Protein AF-A7EWR6-F1 (afdb_monomer_lite)

pLDDT: mean 74.47, std 16.1, range [29.39, 96.0]

Foldseek 3Di:
DQPDDPPVVQVVLLVVQVVCVVVVNAPDPQGHDDLVVLCVVVVHDDPDDFQFCPPWVPPDPPDAGRADPVPGRQWAPVDPPTDDPPADCPRQGQLHAGRLRQLRCCLVPVDQKDKDKDLFLRFASSCQSNQKKTKWAQQPLADPPSPDDDDSQQMTMAMIHRDPLVRVVSVCSRNVHDPPPPPPDDLEPAEEEEDDPADDPVLPDDDDDPVRVVVNLVVLLCVLAVVNPVCCCVVVVHPYYDYDSSDCPRVSCSSNRHMDIHHPPVVNPDDHHYDYDDHDPPD

Sequence (283 aa):
MISTAPKEILLHIAKSLDDERAAGNIRSPLHDILITVKLLKAGMTVTGKANLSEMSGWKGFGITTGWPPVGGQTQSPCIFGGLAEGEKLLGQTALVGSSSGSASGVAAGFAPLAVATEIDGSITQPANRAALFGIKVTVGRASIEGTAPWSALTDSVGGMAKSAQDLADLVDVILGTNTTSTSNTSWQGQTIGFASNCWKESALEDKTSEKKYAKGVSSVREAAKTNGIDKSIPLFSLDVIVGPMDDRIPTIAAAAGYPLSSQETNALRQPPKVVMAKRGRLG

Radius of gyration: 19.59 Å; chains: 1; bounding box: 49×57×51 Å

Structure (mmCIF, N/CA/C/O backbone):
data_AF-A7EWR6-F1
#
_entry.id   AF-A7EWR6-F1
#
loop_
_atom_site.group_PDB
_atom_site.id
_atom_site.type_symbol
_atom_site.label_atom_id
_atom_site.label_alt_id
_atom_site.label_comp_id
_atom_site.label_asym_id
_atom_site.label_entity_id
_atom_site.label_seq_id
_atom_site.pdbx_PDB_ins_code
_atom_site.Cartn_x
_atom_site.Cartn_y
_atom_site.Cartn_z
_atom_site.occupancy
_atom_site.B_iso_or_equiv
_atom_site.auth_seq_id
_atom_site.auth_comp_id
_atom_site.auth_asym_id
_atom_site.auth_atom_id
_atom_site.pdbx_PDB_model_num
ATOM 1 N N . MET A 1 1 ? 5.826 -9.710 -1.173 1.00 32.88 1 MET A N 1
ATOM 2 C CA . MET A 1 1 ? 5.840 -11.160 -1.483 1.00 32.88 1 MET A CA 1
ATOM 3 C C . MET A 1 1 ? 4.965 -11.857 -0.445 1.00 32.88 1 MET A C 1
ATOM 5 O O . MET A 1 1 ? 5.369 -11.920 0.707 1.00 32.88 1 MET A O 1
ATOM 9 N N . ILE A 1 2 ? 3.752 -12.293 -0.795 1.00 37.34 2 ILE A N 1
ATOM 10 C CA . ILE A 1 2 ? 2.963 -13.177 0.082 1.00 37.34 2 ILE A CA 1
ATOM 11 C C . ILE A 1 2 ? 3.214 -14.593 -0.424 1.00 37.34 2 ILE A C 1
ATOM 13 O O . ILE A 1 2 ? 2.770 -14.963 -1.515 1.00 37.34 2 ILE A O 1
ATOM 17 N N . SER A 1 3 ? 3.990 -15.375 0.324 1.00 38.31 3 SER A N 1
ATOM 18 C CA . SER A 1 3 ? 4.146 -16.790 0.012 1.00 38.31 3 SER A CA 1
ATOM 19 C C . SER A 1 3 ? 2.902 -17.520 0.506 1.00 38.31 3 SER A C 1
ATOM 21 O O . SER A 1 3 ? 2.793 -17.867 1.674 1.00 38.31 3 SER A O 1
ATOM 23 N N . THR A 1 4 ? 1.918 -17.717 -0.367 1.00 45.75 4 THR A N 1
ATOM 24 C CA . THR A 1 4 ? 0.796 -18.598 -0.044 1.00 45.75 4 THR A CA 1
ATOM 25 C C . THR A 1 4 ? 1.284 -20.045 -0.075 1.00 45.75 4 THR A C 1
ATOM 27 O O . THR A 1 4 ? 1.785 -20.512 -1.105 1.00 45.75 4 THR A O 1
ATOM 30 N N . ALA A 1 5 ? 1.199 -20.717 1.074 1.00 51.12 5 ALA A N 1
ATOM 31 C CA . ALA A 1 5 ? 1.289 -22.168 1.179 1.00 51.12 5 ALA A CA 1
ATOM 32 C C . ALA A 1 5 ? 0.030 -22.815 0.549 1.00 51.12 5 ALA A C 1
ATOM 34 O O . ALA A 1 5 ? -0.969 -22.115 0.348 1.00 51.12 5 ALA A O 1
ATOM 35 N N . PRO A 1 6 ? 0.051 -24.119 0.212 1.00 65.31 6 PRO A N 1
ATOM 36 C CA . PRO A 1 6 ? -1.137 -24.860 -0.215 1.00 65.31 6 PRO A CA 1
ATOM 37 C C . PRO A 1 6 ? -2.338 -24.603 0.702 1.00 65.31 6 PRO A C 1
ATOM 39 O O . PRO A 1 6 ? -2.175 -24.482 1.919 1.00 65.31 6 PRO A O 1
ATOM 42 N N . LYS A 1 7 ? -3.541 -24.507 0.126 1.00 60.53 7 LYS A N 1
ATOM 43 C CA . LYS A 1 7 ? -4.772 -24.128 0.842 1.00 60.53 7 LYS A CA 1
ATOM 44 C C . LYS A 1 7 ? -4.999 -25.000 2.077 1.00 60.53 7 LYS A C 1
ATOM 46 O O . LYS A 1 7 ? -5.336 -24.483 3.136 1.00 60.53 7 LYS A O 1
ATOM 51 N N . GLU A 1 8 ? -4.762 -26.299 1.954 1.00 65.25 8 GLU A N 1
ATOM 52 C CA . GLU A 1 8 ? -4.908 -27.289 3.021 1.00 65.25 8 GLU A CA 1
ATOM 53 C C . GLU A 1 8 ? -3.941 -27.011 4.177 1.00 65.25 8 GLU A C 1
ATOM 55 O O . GLU A 1 8 ? -4.333 -27.075 5.338 1.00 65.25 8 GLU A O 1
ATOM 60 N N . ILE A 1 9 ? -2.701 -26.623 3.865 1.00 63.03 9 ILE A N 1
ATOM 61 C CA . ILE A 1 9 ? -1.679 -26.264 4.855 1.00 63.03 9 ILE A CA 1
ATOM 62 C C . ILE A 1 9 ? -2.050 -24.951 5.549 1.00 63.03 9 ILE A C 1
ATOM 64 O O . ILE A 1 9 ? -1.951 -24.859 6.767 1.00 63.03 9 ILE A O 1
ATOM 68 N N . LEU A 1 10 ? -2.535 -23.951 4.806 1.00 60.19 10 LEU A N 1
ATOM 69 C CA . LEU A 1 10 ? -2.984 -22.680 5.386 1.00 60.19 10 LEU A CA 1
ATOM 70 C C . LEU A 1 10 ? -4.184 -22.865 6.317 1.00 60.19 10 LEU A C 1
ATOM 72 O O . LEU A 1 10 ? -4.216 -22.270 7.389 1.00 60.19 10 LEU A O 1
ATOM 76 N N . LEU A 1 11 ? -5.154 -23.694 5.926 1.00 62.84 11 LEU A N 1
ATOM 77 C CA . LEU A 1 11 ? -6.316 -24.015 6.754 1.00 62.84 11 LEU A CA 1
ATOM 78 C C . LEU A 1 11 ? -5.931 -24.860 7.974 1.00 62.84 11 LEU A C 1
ATOM 80 O O . LEU A 1 11 ? -6.499 -24.664 9.043 1.00 62.84 11 LEU A O 1
ATOM 84 N N . HIS A 1 12 ? -4.957 -25.764 7.839 1.00 66.56 12 HIS A N 1
ATOM 85 C CA . HIS A 1 12 ? -4.437 -26.547 8.957 1.00 66.56 12 HIS A CA 1
ATOM 86 C C . HIS A 1 12 ? -3.676 -25.677 9.966 1.00 66.56 12 HIS A C 1
ATOM 88 O O . HIS A 1 12 ? -3.933 -25.775 11.161 1.00 66.56 12 HIS A O 1
ATOM 94 N N . ILE A 1 13 ? -2.800 -24.784 9.492 1.00 62.44 13 ILE A N 1
ATOM 95 C CA . ILE A 1 13 ? -2.093 -23.807 10.334 1.00 62.44 13 ILE A CA 1
ATOM 96 C C . ILE A 1 13 ? -3.097 -22.878 11.017 1.00 62.44 13 ILE A C 1
ATOM 98 O O . ILE A 1 13 ? -3.003 -22.678 12.221 1.00 62.44 13 ILE A O 1
ATOM 102 N N . ALA A 1 14 ? -4.087 -22.365 10.279 1.00 59.59 14 ALA A N 1
ATOM 103 C CA . ALA A 1 14 ? -5.157 -21.553 10.851 1.00 59.59 14 ALA A CA 1
ATOM 104 C C . ALA A 1 14 ? -5.895 -22.289 11.971 1.00 59.59 14 ALA A C 1
ATOM 106 O O . ALA A 1 14 ? -6.049 -21.751 13.054 1.00 59.59 14 ALA A O 1
ATOM 107 N N . LYS A 1 15 ? -6.290 -23.542 11.728 1.00 64.31 15 LYS A N 1
ATOM 108 C CA . LYS A 1 15 ? -6.973 -24.362 12.728 1.00 64.31 15 LYS A CA 1
ATOM 109 C C . LYS A 1 15 ? -6.100 -24.624 13.958 1.00 64.31 15 LYS A C 1
ATOM 111 O O . LYS A 1 15 ? -6.589 -24.524 15.071 1.00 64.31 15 LYS A O 1
ATOM 116 N N . SER A 1 16 ? -4.818 -24.933 13.767 1.00 68.12 16 SER A N 1
ATOM 117 C CA . SER A 1 16 ? -3.879 -25.156 14.873 1.00 68.12 16 SER A CA 1
ATOM 118 C C . SER A 1 16 ? -3.705 -23.908 15.735 1.00 68.12 16 SER A C 1
ATOM 120 O O . SER A 1 16 ? -3.604 -24.013 16.954 1.00 68.12 16 SER A O 1
ATOM 122 N N . LEU A 1 17 ? -3.649 -22.730 15.115 1.00 59.88 17 LEU A N 1
ATOM 123 C CA . LEU A 1 17 ? -3.565 -21.475 15.848 1.00 59.88 17 LEU A CA 1
ATOM 124 C C . LEU A 1 17 ? -4.901 -21.162 16.560 1.00 59.88 17 LEU A C 1
ATOM 126 O O . LEU A 1 17 ? -4.854 -20.726 17.717 1.00 59.88 17 LEU A O 1
ATOM 130 N N . ASP A 1 18 ? -6.045 -21.486 15.931 1.00 56.88 18 ASP A N 1
ATOM 131 C CA . ASP A 1 18 ? -7.398 -21.308 16.486 1.00 56.88 18 ASP A CA 1
ATOM 132 C C . ASP A 1 18 ? -7.544 -22.209 17.738 1.00 56.88 18 ASP A C 1
ATOM 134 O O . ASP A 1 18 ? -8.029 -21.775 18.787 1.00 56.88 18 ASP A O 1
ATOM 138 N N . ASP A 1 19 ? -7.037 -23.447 17.668 1.00 68.88 19 ASP A N 1
ATOM 139 C CA . ASP A 1 19 ? -7.023 -24.425 18.763 1.00 68.88 19 ASP A CA 1
ATOM 140 C C . ASP A 1 19 ? -6.119 -23.971 19.930 1.00 68.88 19 ASP A C 1
ATOM 142 O O . ASP A 1 19 ? -6.496 -24.074 21.101 1.00 68.88 19 ASP A O 1
ATOM 146 N N . GLU A 1 20 ? -4.942 -23.402 19.644 1.00 67.94 20 GLU A N 1
ATOM 147 C CA . GLU A 1 20 ? -4.052 -22.840 20.672 1.00 67.94 20 GLU A CA 1
ATOM 148 C C . GLU A 1 20 ? -4.673 -21.638 21.388 1.00 67.94 20 GLU A C 1
ATOM 150 O O . GLU A 1 20 ? -4.538 -21.497 22.609 1.00 67.94 20 GLU A O 1
ATOM 155 N N . ARG A 1 21 ? -5.401 -20.794 20.648 1.00 58.34 21 ARG A N 1
ATOM 156 C CA . ARG A 1 21 ? -6.152 -19.676 21.218 1.00 58.34 21 ARG A CA 1
ATOM 157 C C . ARG A 1 21 ? -7.276 -20.165 22.117 1.00 58.34 21 ARG A C 1
ATOM 159 O O . ARG A 1 21 ? -7.431 -19.645 23.221 1.00 58.34 21 ARG A O 1
ATOM 166 N N . ALA A 1 22 ? -8.041 -21.156 21.661 1.00 59.16 22 ALA A N 1
ATOM 167 C CA . ALA A 1 22 ? -9.122 -21.764 22.432 1.00 59.16 22 ALA A CA 1
ATOM 168 C C . ALA A 1 22 ? -8.607 -22.419 23.725 1.00 59.16 22 ALA A C 1
ATOM 170 O O . ALA A 1 22 ? -9.281 -22.372 24.752 1.00 59.16 22 ALA A O 1
ATOM 171 N N . ALA A 1 23 ? -7.385 -22.958 23.698 1.00 78.31 23 ALA A N 1
ATOM 172 C CA . ALA A 1 23 ? -6.693 -23.504 24.864 1.00 78.31 23 ALA A CA 1
ATOM 173 C C . ALA A 1 23 ? -6.072 -22.437 25.796 1.00 78.31 23 ALA A C 1
ATOM 175 O O . ALA A 1 23 ? -5.470 -22.791 26.807 1.00 78.31 23 ALA A O 1
ATOM 176 N N . GLY A 1 24 ? -6.194 -21.142 25.478 1.00 71.31 24 GLY A N 1
ATOM 177 C CA . GLY A 1 24 ? -5.640 -20.040 26.276 1.00 71.31 24 GLY A CA 1
ATOM 178 C C . GLY A 1 24 ? -4.142 -19.781 26.068 1.00 71.31 24 GLY A C 1
ATOM 179 O O . GLY A 1 24 ? -3.577 -18.905 26.722 1.00 71.31 24 GLY A O 1
ATOM 180 N N . ASN A 1 25 ? -3.497 -20.481 25.132 1.00 70.94 25 ASN A N 1
ATOM 181 C CA . ASN A 1 25 ? -2.074 -20.346 24.818 1.00 70.94 25 ASN A CA 1
ATOM 182 C C . ASN A 1 25 ? -1.849 -19.258 23.760 1.00 70.94 25 ASN A C 1
ATOM 184 O O . ASN A 1 25 ? -1.431 -19.516 22.633 1.00 70.94 25 ASN A O 1
ATOM 188 N N . ILE A 1 26 ? -2.152 -18.013 24.128 1.00 62.16 26 ILE A N 1
ATOM 189 C CA . ILE A 1 26 ? -2.025 -16.855 23.239 1.00 62.16 26 ILE A CA 1
ATOM 190 C C . ILE A 1 26 ? -0.553 -16.439 23.162 1.00 62.16 26 ILE A C 1
ATOM 192 O O . ILE A 1 26 ? -0.003 -15.881 24.112 1.00 62.16 26 ILE A O 1
ATOM 196 N N . ARG A 1 27 ? 0.090 -16.679 22.014 1.00 53.56 27 ARG A N 1
ATOM 197 C CA . ARG A 1 27 ? 1.520 -16.376 21.820 1.00 53.56 27 ARG A CA 1
ATOM 198 C C . ARG A 1 27 ? 1.811 -14.877 21.734 1.00 53.56 27 ARG A C 1
ATOM 200 O O . ARG A 1 27 ? 2.898 -14.434 22.091 1.00 53.56 27 ARG A O 1
ATOM 207 N N . SER A 1 28 ? 0.862 -14.091 21.227 1.00 42.31 28 SER A N 1
ATOM 208 C CA . SER A 1 28 ? 0.965 -12.632 21.111 1.00 42.31 28 SER A CA 1
ATOM 209 C C . SER A 1 28 ? -0.415 -11.998 20.876 1.00 42.31 28 SER A C 1
ATOM 211 O O . SER A 1 28 ? -1.365 -12.718 20.560 1.00 42.31 28 SER A O 1
ATOM 213 N N . PRO A 1 29 ? -0.546 -10.656 20.923 1.00 36.75 29 PRO A N 1
ATOM 214 C CA . PRO A 1 29 ? -1.778 -9.961 20.529 1.00 36.75 29 PRO A CA 1
ATOM 215 C C . PRO A 1 29 ? -2.248 -10.256 19.092 1.00 36.75 29 PRO A C 1
ATOM 217 O O . PRO A 1 29 ? -3.383 -9.940 18.745 1.00 36.75 29 PRO A O 1
ATOM 220 N N . LEU A 1 30 ? -1.378 -10.840 18.260 1.00 39.56 30 LEU A N 1
ATOM 221 C CA . LEU A 1 30 ? -1.612 -11.184 16.856 1.00 39.56 30 LEU A CA 1
ATOM 222 C C . LEU A 1 30 ? -1.640 -12.696 16.603 1.00 39.56 30 LEU A C 1
ATOM 224 O O . LEU A 1 30 ? -1.622 -13.109 15.444 1.00 39.56 30 LEU A O 1
ATOM 228 N N . HIS A 1 31 ? -1.693 -13.511 17.663 1.00 39.88 31 HIS A N 1
ATOM 229 C CA . HIS A 1 31 ? -1.973 -14.938 17.544 1.00 39.88 31 HIS A CA 1
ATOM 230 C C . HIS A 1 31 ? -3.220 -15.103 16.663 1.00 39.88 31 HIS A C 1
ATOM 232 O O . HIS A 1 31 ? -4.247 -14.472 16.951 1.00 39.88 31 HIS A O 1
ATOM 238 N N . ASP A 1 32 ? -3.091 -15.913 15.599 1.00 44.12 32 ASP A N 1
ATOM 239 C CA . ASP A 1 32 ? -4.169 -16.650 14.916 1.00 44.12 32 ASP A CA 1
ATOM 240 C C . ASP A 1 32 ? -4.542 -16.346 13.453 1.00 44.12 32 ASP A C 1
ATOM 242 O O . ASP A 1 32 ? -5.355 -17.080 12.898 1.00 44.12 32 ASP A O 1
ATOM 246 N N . ILE A 1 33 ? -4.030 -15.322 12.746 1.00 52.84 33 ILE A N 1
ATOM 247 C CA . ILE A 1 33 ? -4.538 -15.148 11.365 1.00 52.84 33 ILE A CA 1
ATOM 248 C C . ILE A 1 33 ? -3.562 -14.591 10.328 1.00 52.84 33 ILE A C 1
ATOM 250 O O . ILE A 1 33 ? -3.355 -13.383 10.202 1.00 52.84 33 ILE A O 1
ATOM 254 N N . LEU A 1 34 ? -3.085 -15.505 9.475 1.00 62.62 34 LEU A N 1
ATOM 255 C CA . LEU A 1 34 ? -2.515 -15.193 8.167 1.00 62.62 34 LEU A CA 1
ATOM 256 C C . LEU A 1 34 ? -3.564 -14.466 7.316 1.00 62.62 34 LEU A C 1
ATOM 258 O O . LEU A 1 34 ? -4.692 -14.936 7.172 1.00 62.62 34 LEU A O 1
ATOM 262 N N . ILE A 1 35 ? -3.195 -13.356 6.679 1.00 68.06 35 ILE A N 1
ATOM 263 C CA . ILE A 1 35 ? -4.125 -12.562 5.852 1.00 68.06 35 ILE A CA 1
ATOM 264 C C . ILE A 1 35 ? -4.809 -13.428 4.791 1.00 68.06 35 ILE A C 1
ATOM 266 O O . ILE A 1 35 ? -6.013 -13.326 4.595 1.00 68.06 35 ILE A O 1
ATOM 270 N N . THR A 1 36 ? -4.082 -14.356 4.167 1.00 64.50 36 THR A N 1
ATOM 271 C CA . THR A 1 36 ? -4.654 -15.289 3.188 1.00 64.50 36 THR A CA 1
ATOM 272 C C . THR A 1 36 ? -5.784 -16.143 3.769 1.00 64.50 36 THR A C 1
ATOM 274 O O . THR A 1 36 ? -6.764 -16.402 3.080 1.00 64.50 36 THR A O 1
ATOM 277 N N . VAL A 1 37 ? -5.694 -16.538 5.040 1.00 62.72 37 VAL A N 1
ATOM 278 C CA . VAL A 1 37 ? -6.754 -17.285 5.732 1.00 62.72 37 VAL A CA 1
ATOM 279 C C . VAL A 1 37 ? -7.978 -16.397 5.956 1.00 62.72 37 VAL A C 1
ATOM 281 O O . VAL A 1 37 ? -9.089 -16.874 5.743 1.00 62.72 37 VAL A O 1
ATOM 284 N N . LYS A 1 38 ? -7.803 -15.112 6.310 1.00 64.94 38 LYS A N 1
ATOM 285 C CA . LYS A 1 38 ? -8.922 -14.149 6.415 1.00 64.94 38 LYS A CA 1
ATOM 286 C C . LYS A 1 38 ? -9.676 -14.029 5.097 1.00 64.94 38 LYS A C 1
ATOM 288 O O . LYS A 1 38 ? -10.893 -14.161 5.084 1.00 64.94 38 LYS A O 1
ATOM 293 N N . LEU A 1 39 ? -8.943 -13.851 3.996 1.00 67.44 39 LEU A N 1
ATOM 294 C CA . LEU A 1 39 ? -9.524 -13.740 2.655 1.00 67.44 39 LEU A CA 1
ATOM 295 C C . LEU A 1 39 ? -10.319 -15.004 2.292 1.00 67.44 39 LEU A C 1
ATOM 297 O O . LEU A 1 39 ? -11.462 -14.911 1.857 1.00 67.44 39 LEU A O 1
ATOM 301 N N . LEU A 1 40 ? -9.743 -16.190 2.524 1.00 63.72 40 LEU A N 1
ATOM 302 C CA . LEU A 1 40 ? -10.413 -17.463 2.241 1.00 63.72 40 LEU A CA 1
ATOM 303 C C . LEU A 1 40 ? -11.649 -17.684 3.131 1.00 63.72 40 LEU A C 1
ATOM 305 O O . LEU A 1 40 ? -12.682 -18.115 2.622 1.00 63.72 40 LEU A O 1
ATOM 309 N N . LYS A 1 41 ? -11.573 -17.374 4.437 1.00 63.00 41 LYS A N 1
ATOM 310 C CA . LYS A 1 41 ? -12.720 -17.440 5.368 1.00 63.00 41 LYS A CA 1
ATOM 311 C C . LYS A 1 41 ? -13.829 -16.453 4.958 1.00 63.00 41 LYS A C 1
ATOM 313 O O . LYS A 1 41 ? -14.999 -16.773 5.127 1.00 63.00 41 LYS A O 1
ATOM 318 N N . ALA A 1 42 ? -13.480 -15.311 4.360 1.00 62.97 42 ALA A N 1
ATOM 319 C CA . ALA A 1 42 ? -14.424 -14.339 3.797 1.00 62.97 42 ALA A CA 1
ATOM 320 C C . ALA A 1 42 ? -15.001 -14.743 2.420 1.00 62.97 42 ALA A C 1
ATOM 322 O O . ALA A 1 42 ? -15.731 -13.968 1.809 1.00 62.97 42 ALA A O 1
ATOM 323 N N . GLY A 1 43 ? -14.680 -15.938 1.908 1.00 61.28 43 GLY A N 1
ATOM 324 C CA . GLY A 1 43 ? -15.184 -16.438 0.624 1.00 61.28 43 GLY A CA 1
ATOM 325 C C . GLY A 1 43 ? -14.420 -15.931 -0.603 1.00 61.28 43 GLY A C 1
ATOM 326 O O . GLY A 1 43 ? -14.831 -16.192 -1.733 1.00 61.28 43 GLY A O 1
ATOM 327 N N . MET A 1 44 ? -13.295 -15.234 -0.417 1.00 68.69 44 MET A N 1
ATOM 328 C CA . MET A 1 44 ? -12.473 -14.747 -1.524 1.00 68.69 44 MET A CA 1
ATOM 329 C C . MET A 1 44 ? -11.612 -15.865 -2.116 1.00 68.69 44 MET A C 1
ATOM 331 O O . MET A 1 44 ? -11.135 -16.755 -1.411 1.00 68.69 44 MET A O 1
ATOM 335 N N . THR A 1 45 ? -11.349 -15.784 -3.421 1.00 66.62 45 THR A N 1
ATOM 336 C CA . THR A 1 45 ? -10.447 -16.705 -4.128 1.00 66.62 45 THR A CA 1
ATOM 337 C C . THR A 1 45 ? -9.117 -16.023 -4.427 1.00 66.62 45 THR A C 1
ATOM 339 O O . THR A 1 45 ? -9.084 -14.914 -4.956 1.00 66.62 45 THR A O 1
ATOM 342 N N . VAL A 1 46 ? -8.007 -16.697 -4.120 1.00 72.81 46 VAL A N 1
ATOM 343 C CA . VAL A 1 46 ? -6.664 -16.231 -4.488 1.00 72.81 46 VAL A CA 1
ATOM 344 C C . VAL A 1 46 ? -6.369 -16.674 -5.918 1.00 72.81 46 VAL A C 1
ATOM 346 O O . VAL A 1 46 ? -6.170 -17.859 -6.168 1.00 72.81 46 VAL A O 1
ATOM 349 N N . THR A 1 47 ? -6.343 -15.724 -6.851 1.00 67.69 47 THR A N 1
ATOM 350 C CA . THR A 1 47 ? -6.143 -15.993 -8.286 1.00 67.69 47 THR A CA 1
ATOM 351 C C . THR A 1 47 ? -4.675 -16.169 -8.673 1.00 67.69 47 THR A C 1
ATOM 353 O O . THR A 1 47 ? -4.377 -16.811 -9.675 1.00 67.69 47 THR A O 1
ATOM 356 N N . GLY A 1 48 ? -3.741 -15.639 -7.881 1.00 75.75 48 GLY A N 1
ATOM 357 C CA . GLY A 1 48 ? -2.312 -15.784 -8.137 1.00 75.75 48 GLY A CA 1
ATOM 358 C C . GLY A 1 48 ? -1.436 -14.941 -7.216 1.00 75.75 48 GLY A C 1
ATOM 359 O O . GLY A 1 48 ? -1.915 -14.289 -6.288 1.00 75.75 48 GLY A O 1
ATOM 360 N N . LYS A 1 49 ? -0.126 -14.96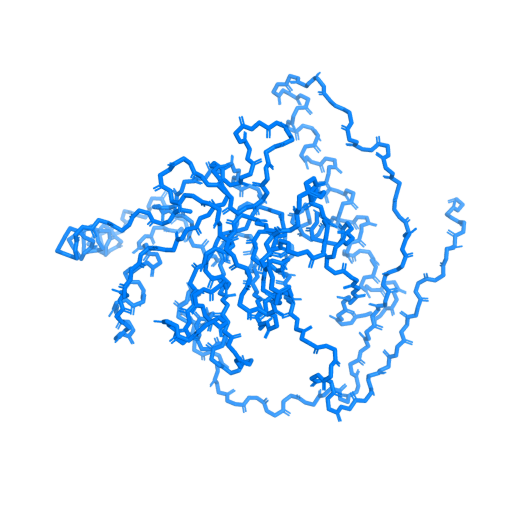2 -7.486 1.00 83.69 49 LYS A N 1
ATOM 361 C CA . LYS A 1 49 ? 0.874 -14.096 -6.846 1.00 83.69 49 LYS A CA 1
ATOM 362 C C . LYS A 1 49 ? 1.339 -13.060 -7.862 1.00 83.69 49 LYS A C 1
ATOM 364 O O . LYS A 1 49 ? 1.750 -13.420 -8.961 1.00 83.69 49 LYS A O 1
ATOM 369 N N . ALA A 1 50 ? 1.275 -11.790 -7.487 1.00 88.25 50 ALA A N 1
ATOM 370 C CA . ALA A 1 50 ? 1.697 -10.703 -8.353 1.00 88.25 50 ALA A CA 1
ATOM 371 C C . ALA A 1 50 ? 3.224 -10.501 -8.338 1.00 88.25 50 ALA A C 1
ATOM 373 O O . ALA A 1 50 ? 3.901 -10.844 -7.363 1.00 88.25 50 ALA A O 1
ATOM 374 N N . ASN A 1 51 ? 3.748 -9.914 -9.417 1.00 91.50 51 ASN A N 1
ATOM 375 C CA . ASN A 1 51 ? 5.151 -9.507 -9.531 1.00 91.50 51 ASN A CA 1
ATOM 376 C C . ASN A 1 51 ? 5.499 -8.350 -8.558 1.00 91.50 51 ASN A C 1
ATOM 378 O O . ASN A 1 51 ? 4.599 -7.696 -8.025 1.00 91.50 51 ASN A O 1
ATOM 382 N N . LEU A 1 52 ? 6.786 -8.087 -8.304 1.00 91.06 52 LEU A N 1
ATOM 383 C CA . LEU A 1 52 ? 7.239 -7.096 -7.308 1.00 91.06 52 LEU A CA 1
ATOM 384 C C . LEU A 1 52 ? 8.651 -6.550 -7.575 1.00 91.06 52 LEU A C 1
ATOM 386 O O . LEU A 1 52 ? 9.424 -7.183 -8.283 1.00 91.06 52 LEU A O 1
ATOM 390 N N . SER A 1 53 ? 9.034 -5.430 -6.949 1.00 89.19 53 SER A N 1
ATOM 391 C CA . SER A 1 53 ? 10.459 -5.056 -6.835 1.00 89.19 53 SER A CA 1
ATOM 392 C C . SER A 1 53 ? 11.176 -6.037 -5.916 1.00 89.19 53 SER A C 1
ATOM 394 O O . SER A 1 53 ? 10.767 -6.202 -4.763 1.00 89.19 53 SER A O 1
ATOM 396 N N . GLU A 1 54 ? 12.248 -6.665 -6.390 1.00 87.56 54 GLU A N 1
ATOM 397 C CA . GLU A 1 54 ? 12.948 -7.705 -5.635 1.00 87.56 54 GLU A CA 1
ATOM 398 C C . GLU A 1 54 ? 13.361 -7.262 -4.221 1.00 87.56 54 GLU A C 1
ATOM 400 O O . GLU A 1 54 ? 13.849 -6.148 -4.017 1.00 87.56 54 GLU A O 1
ATOM 405 N N . MET A 1 55 ? 13.138 -8.141 -3.233 1.00 82.81 55 MET A N 1
ATOM 406 C CA . MET A 1 55 ? 13.351 -7.858 -1.802 1.00 82.81 55 MET A CA 1
ATOM 407 C C . MET A 1 55 ? 12.695 -6.546 -1.344 1.00 82.81 55 MET A C 1
ATOM 409 O O . MET A 1 55 ? 13.273 -5.768 -0.594 1.00 82.81 55 MET A O 1
ATOM 413 N N . SER A 1 56 ? 11.491 -6.266 -1.841 1.00 83.38 56 SER A N 1
ATOM 414 C CA . SER A 1 56 ? 10.754 -5.037 -1.541 1.00 83.38 56 SER A CA 1
ATOM 415 C C . SER A 1 56 ? 11.493 -3.747 -1.935 1.00 83.38 56 SER A C 1
ATOM 417 O O . SER A 1 56 ? 11.240 -2.695 -1.357 1.00 83.38 56 SER A O 1
ATOM 419 N N . GLY A 1 57 ? 12.385 -3.814 -2.930 1.00 81.00 57 GLY A N 1
ATOM 420 C CA . GLY A 1 57 ? 13.216 -2.688 -3.372 1.00 81.00 57 GLY A CA 1
ATOM 421 C C . GLY A 1 57 ? 14.575 -2.582 -2.671 1.00 81.00 57 GLY A C 1
ATOM 422 O O . GLY A 1 57 ? 15.331 -1.667 -2.976 1.00 81.00 57 GLY A O 1
ATOM 423 N N . TRP A 1 58 ? 14.915 -3.520 -1.780 1.00 80.25 58 TRP A N 1
ATOM 424 C CA . TRP A 1 58 ? 16.137 -3.475 -0.963 1.00 80.25 58 TRP A CA 1
ATOM 425 C C . TRP A 1 58 ? 17.261 -4.400 -1.434 1.00 80.25 58 TRP A C 1
ATOM 427 O O . TRP A 1 58 ? 18.252 -4.574 -0.728 1.00 80.25 58 TRP A O 1
ATOM 437 N N . LYS A 1 59 ? 17.151 -4.999 -2.624 1.00 82.38 59 LYS A N 1
ATOM 438 C CA . LYS A 1 59 ? 18.228 -5.852 -3.150 1.00 82.38 59 LYS A CA 1
ATOM 439 C C . LYS A 1 59 ? 19.514 -5.077 -3.462 1.00 82.38 59 LYS A C 1
ATOM 441 O O . LYS A 1 59 ? 20.604 -5.627 -3.336 1.00 82.38 59 LYS A O 1
ATOM 446 N N . GLY A 1 60 ? 19.400 -3.829 -3.905 1.00 75.56 60 GLY A N 1
ATOM 447 C CA . GLY A 1 60 ? 20.549 -3.023 -4.299 1.00 75.56 60 GLY A CA 1
ATOM 448 C C . GLY A 1 60 ? 20.151 -1.660 -4.853 1.00 75.56 60 GLY A C 1
ATOM 449 O O . GLY A 1 60 ? 18.999 -1.430 -5.218 1.00 75.56 60 GLY A O 1
ATOM 450 N N . PHE A 1 61 ? 21.121 -0.751 -4.914 1.00 74.12 61 PHE A N 1
ATOM 451 C CA . PHE A 1 61 ? 20.924 0.593 -5.453 1.00 74.12 61 PHE A CA 1
ATOM 452 C C . PHE A 1 61 ? 20.877 0.583 -6.983 1.00 74.12 61 PHE A C 1
ATOM 454 O O . PHE A 1 61 ? 21.589 -0.182 -7.629 1.00 74.12 61 PHE A O 1
ATOM 461 N N . GLY A 1 62 ? 20.054 1.461 -7.561 1.00 73.75 62 GLY A N 1
ATOM 462 C CA . GLY A 1 62 ? 19.954 1.626 -9.016 1.00 73.75 62 GLY A CA 1
ATOM 463 C C . GLY A 1 62 ? 19.206 0.505 -9.744 1.00 73.75 62 GLY A C 1
ATOM 464 O O . GLY A 1 62 ? 19.205 0.486 -10.970 1.00 73.75 62 GLY A O 1
ATOM 465 N N . ILE A 1 63 ? 18.561 -0.414 -9.018 1.00 83.06 63 ILE A N 1
ATOM 466 C CA . ILE A 1 63 ? 17.684 -1.426 -9.614 1.00 83.06 63 ILE A CA 1
ATOM 467 C C . ILE A 1 63 ? 16.353 -0.767 -9.987 1.00 83.06 63 ILE A C 1
ATOM 469 O O . ILE A 1 63 ? 15.749 -0.062 -9.175 1.00 83.06 63 ILE A O 1
ATOM 473 N N . THR A 1 64 ? 15.886 -1.013 -11.210 1.00 86.31 64 THR A N 1
ATOM 474 C CA . THR A 1 64 ? 14.600 -0.507 -11.693 1.00 86.31 64 THR A CA 1
ATOM 475 C C . THR A 1 64 ? 13.449 -1.010 -10.823 1.00 86.31 64 THR A C 1
ATOM 477 O O . THR A 1 64 ? 13.355 -2.192 -10.482 1.00 86.31 64 THR A O 1
ATOM 480 N N . THR A 1 65 ? 12.546 -0.105 -10.452 1.00 87.81 65 THR A N 1
ATOM 481 C CA . THR A 1 65 ? 11.378 -0.449 -9.643 1.00 87.81 65 THR A CA 1
ATOM 482 C C . THR A 1 65 ? 10.419 -1.356 -10.417 1.00 87.81 65 THR A C 1
ATOM 484 O O . THR A 1 65 ? 10.190 -1.204 -11.616 1.00 87.81 65 THR A O 1
ATOM 487 N N . GLY A 1 66 ? 9.858 -2.341 -9.721 1.00 88.06 66 GLY A N 1
ATOM 488 C CA . GLY A 1 66 ? 8.957 -3.342 -10.278 1.00 88.06 66 GLY A CA 1
ATOM 489 C C . GLY A 1 66 ? 9.632 -4.475 -11.050 1.00 88.06 66 GLY A C 1
ATOM 490 O O . GLY A 1 66 ? 8.928 -5.255 -11.697 1.00 88.06 66 GLY A O 1
ATOM 491 N N . TRP A 1 67 ? 10.961 -4.577 -10.975 1.00 91.38 67 TRP A N 1
ATOM 492 C CA . TRP A 1 67 ? 11.740 -5.676 -11.537 1.00 91.38 67 TRP A CA 1
ATOM 493 C C . TRP A 1 67 ? 12.174 -6.688 -10.463 1.00 91.38 67 TRP A C 1
ATOM 495 O O . TRP A 1 67 ? 12.733 -6.308 -9.425 1.00 91.38 67 TRP A O 1
ATOM 505 N N . PRO A 1 68 ? 11.968 -7.986 -10.733 1.00 89.00 68 PRO A N 1
ATOM 506 C CA . PRO A 1 68 ? 12.774 -9.060 -10.170 1.00 89.00 68 PRO A CA 1
ATOM 507 C C . PRO A 1 68 ? 13.267 -10.054 -11.250 1.00 89.00 68 PRO A C 1
ATOM 509 O O . PRO A 1 68 ? 12.654 -10.194 -12.309 1.00 89.00 68 PRO A O 1
ATOM 512 N N . PRO A 1 69 ? 14.315 -10.849 -10.973 1.00 83.50 69 PRO A N 1
ATOM 513 C CA . PRO A 1 69 ? 14.920 -11.788 -11.917 1.00 83.50 69 PRO A CA 1
ATOM 514 C C . PRO A 1 69 ? 13.969 -12.909 -12.338 1.00 83.50 69 PRO A C 1
ATOM 516 O O . PRO A 1 69 ? 14.087 -13.422 -13.443 1.00 83.50 69 PRO A O 1
ATOM 519 N N . VAL A 1 70 ? 13.023 -13.287 -11.473 1.00 86.38 70 VAL A N 1
ATOM 520 C CA . VAL A 1 70 ? 12.057 -14.362 -11.754 1.00 86.38 70 VAL A CA 1
ATOM 521 C C . VAL A 1 70 ? 10.893 -13.872 -12.621 1.00 86.38 70 VAL A C 1
ATOM 523 O O . VAL A 1 70 ? 10.399 -14.620 -13.456 1.00 86.38 70 VAL A O 1
ATOM 526 N N . GLY A 1 71 ? 10.434 -12.636 -12.407 1.00 84.69 71 GLY A N 1
ATOM 527 C CA . GLY A 1 71 ? 9.211 -12.103 -13.023 1.00 84.69 71 GLY A CA 1
ATOM 528 C C . GLY A 1 71 ? 9.440 -11.078 -14.134 1.00 84.69 71 GLY A C 1
ATOM 529 O O . GLY A 1 71 ? 8.490 -10.707 -14.818 1.00 84.69 71 GLY A O 1
ATOM 530 N N . GLY A 1 72 ? 10.675 -10.602 -14.311 1.00 91.44 72 GLY A N 1
ATOM 531 C CA . GLY A 1 72 ? 11.005 -9.532 -15.248 1.00 91.44 72 GLY A CA 1
ATOM 532 C C . GLY A 1 72 ? 10.388 -8.179 -14.873 1.00 91.44 72 GLY A C 1
ATOM 533 O O . GLY A 1 72 ? 9.771 -8.005 -13.823 1.00 91.44 72 GLY A O 1
ATOM 534 N N . GLN A 1 73 ? 10.558 -7.184 -15.743 1.00 93.00 73 GLN A N 1
ATOM 535 C CA . GLN A 1 73 ? 10.062 -5.832 -15.486 1.00 93.00 73 GLN A CA 1
ATOM 536 C C . GLN A 1 73 ? 8.530 -5.782 -15.540 1.00 93.00 73 GLN A C 1
ATOM 538 O O . GLN A 1 73 ? 7.931 -6.033 -16.586 1.00 93.00 73 GLN A O 1
ATOM 543 N N . THR A 1 74 ? 7.898 -5.363 -14.443 1.00 93.56 74 THR A N 1
ATOM 544 C CA . THR A 1 74 ? 6.467 -5.038 -14.446 1.00 93.56 74 THR A CA 1
ATOM 545 C C . THR A 1 74 ? 6.208 -3.808 -15.319 1.00 93.56 74 THR A C 1
ATOM 547 O O . THR A 1 74 ? 6.830 -2.766 -15.109 1.00 93.56 74 THR A O 1
ATOM 550 N N . GLN A 1 75 ? 5.262 -3.911 -16.254 1.00 92.81 75 GLN A N 1
ATOM 551 C CA . GLN A 1 75 ? 4.813 -2.792 -17.088 1.00 92.81 75 GLN A CA 1
ATOM 552 C C . GLN A 1 75 ? 3.574 -2.114 -16.491 1.00 92.81 75 GLN A C 1
ATOM 554 O O . GLN A 1 75 ? 2.738 -2.765 -15.851 1.00 92.81 75 GLN A O 1
ATOM 559 N N . SER A 1 76 ? 3.457 -0.804 -16.710 1.00 92.50 76 SER A N 1
ATOM 560 C CA . SER A 1 76 ? 2.254 -0.048 -16.360 1.00 92.50 76 SER A CA 1
ATOM 561 C C . SER A 1 76 ? 1.189 -0.218 -17.448 1.00 92.50 76 SER A C 1
ATOM 563 O O . SER A 1 76 ? 1.479 0.081 -18.605 1.00 92.50 76 SER A O 1
ATOM 565 N N . PRO A 1 77 ? -0.047 -0.632 -17.117 1.00 91.25 77 PRO A N 1
ATOM 566 C CA . PRO A 1 77 ? -1.141 -0.663 -18.088 1.00 91.25 77 PRO A CA 1
ATOM 567 C C . PRO A 1 77 ? -1.650 0.745 -18.440 1.00 91.25 77 PRO A C 1
ATOM 569 O O . PRO A 1 77 ? -2.378 0.910 -19.414 1.00 91.25 77 PRO A O 1
ATOM 572 N N . CYS A 1 78 ? -1.271 1.759 -17.657 1.00 88.25 78 CYS A N 1
ATOM 573 C CA . CYS A 1 78 ? -1.695 3.147 -17.833 1.00 88.25 78 CYS A CA 1
ATOM 574 C C . CYS A 1 78 ? -0.746 3.955 -18.734 1.00 88.25 78 CYS A C 1
ATOM 576 O O . CYS A 1 78 ? -1.045 5.102 -19.052 1.00 88.25 78 CYS A O 1
ATOM 578 N N . ILE A 1 79 ? 0.398 3.383 -19.133 1.00 88.88 79 ILE A N 1
ATOM 579 C CA . ILE A 1 79 ? 1.430 4.065 -19.921 1.00 88.88 79 ILE A CA 1
ATOM 580 C C . ILE A 1 79 ? 1.612 3.353 -21.257 1.00 88.88 79 ILE A C 1
ATOM 582 O O . ILE A 1 79 ? 1.960 2.174 -21.319 1.00 88.88 79 ILE A O 1
ATOM 586 N N . PHE A 1 80 ? 1.407 4.090 -22.346 1.00 84.88 80 PHE A N 1
ATOM 587 C CA . PHE A 1 80 ? 1.649 3.582 -23.689 1.00 84.88 80 PHE A CA 1
ATOM 588 C C . PHE A 1 80 ? 3.151 3.580 -24.007 1.00 84.88 80 PHE A C 1
ATOM 590 O O . PHE A 1 80 ? 3.858 4.525 -23.671 1.00 84.88 80 PHE A O 1
ATOM 597 N N . GLY A 1 81 ? 3.637 2.530 -24.672 1.00 86.06 81 GLY A N 1
ATOM 598 C CA . GLY A 1 81 ? 5.058 2.380 -25.019 1.00 86.06 81 GLY A CA 1
ATOM 599 C C . GLY A 1 81 ? 5.926 1.719 -23.941 1.00 86.06 81 GLY A C 1
ATOM 600 O O . GLY A 1 81 ? 7.069 1.378 -24.224 1.00 86.06 81 GLY A O 1
ATOM 601 N N . GLY A 1 82 ? 5.371 1.455 -22.753 1.00 87.94 82 GLY A N 1
ATOM 602 C CA . GLY A 1 82 ? 6.056 0.739 -21.676 1.00 87.94 82 GLY A CA 1
ATOM 603 C C . GLY A 1 82 ? 7.102 1.574 -20.933 1.00 87.94 82 GLY A C 1
ATOM 604 O O . GLY A 1 82 ? 7.093 2.804 -20.968 1.00 87.94 82 GLY A O 1
ATOM 605 N N . LEU A 1 83 ? 7.977 0.882 -20.203 1.00 89.38 83 LEU A N 1
ATOM 606 C CA . LEU A 1 83 ? 9.068 1.485 -19.440 1.00 89.38 83 LEU A CA 1
ATOM 607 C C . LEU A 1 83 ? 10.058 2.210 -20.367 1.00 89.38 83 LEU A C 1
ATOM 609 O O . LEU A 1 83 ? 10.600 1.603 -21.291 1.00 89.38 83 LEU A O 1
ATOM 613 N N . ALA A 1 84 ? 10.345 3.477 -20.073 1.00 88.31 84 ALA A N 1
ATOM 614 C CA . ALA A 1 84 ? 11.353 4.247 -20.790 1.00 88.31 84 ALA A CA 1
ATOM 615 C C . ALA A 1 84 ? 12.779 3.740 -20.508 1.00 88.31 84 ALA A C 1
ATOM 617 O O . ALA A 1 84 ? 13.116 3.296 -19.408 1.00 88.31 84 ALA A O 1
ATOM 618 N N . GLU A 1 85 ? 13.651 3.850 -21.508 1.00 85.62 85 GLU A N 1
ATOM 619 C CA . GLU A 1 85 ? 15.074 3.571 -21.337 1.00 85.62 85 GLU A CA 1
ATOM 620 C C . GLU A 1 85 ? 15.712 4.592 -20.379 1.00 85.62 85 GLU A C 1
ATOM 622 O O . GLU A 1 85 ? 15.448 5.792 -20.457 1.00 85.62 85 GLU A O 1
ATOM 627 N N . GLY A 1 86 ? 16.541 4.118 -19.443 1.00 81.69 86 GLY A N 1
ATOM 628 C CA . GLY A 1 86 ? 17.176 4.982 -18.442 1.00 81.69 86 GLY A CA 1
ATOM 629 C C . GLY A 1 86 ? 16.211 5.573 -17.405 1.00 81.69 86 GLY A C 1
ATOM 630 O O . GLY A 1 86 ? 16.541 6.577 -16.769 1.00 81.69 86 GLY A O 1
ATOM 631 N N . GLU A 1 87 ? 15.027 4.975 -17.237 1.00 83.69 87 GLU A N 1
ATOM 632 C CA . GLU A 1 87 ? 14.023 5.402 -16.262 1.00 83.69 87 GLU A CA 1
ATOM 633 C C . GLU A 1 87 ? 14.623 5.593 -14.856 1.00 83.69 87 GLU A C 1
ATOM 635 O O . GLU A 1 87 ? 15.374 4.762 -14.337 1.00 83.69 87 GLU A O 1
ATOM 640 N N . LYS A 1 88 ? 14.258 6.706 -14.213 1.00 77.88 88 LYS A N 1
ATOM 641 C CA . LYS A 1 88 ? 14.679 7.030 -12.843 1.00 77.88 88 LYS A CA 1
ATOM 642 C C . LYS A 1 88 ? 13.842 6.263 -11.816 1.00 77.88 88 LYS A C 1
ATOM 644 O O . LYS A 1 88 ? 12.703 5.900 -12.084 1.00 77.88 88 LYS A O 1
ATOM 649 N N . LEU A 1 89 ? 14.357 6.129 -10.589 1.00 68.25 89 LEU A N 1
ATOM 650 C CA . LEU A 1 89 ? 13.650 5.478 -9.470 1.00 68.25 89 LEU A CA 1
ATOM 651 C C . LEU A 1 89 ? 12.203 5.986 -9.290 1.00 68.25 89 LEU A C 1
ATOM 653 O O . LEU A 1 89 ? 11.290 5.189 -9.089 1.00 68.25 89 LEU A O 1
ATOM 657 N N . LEU A 1 90 ? 12.019 7.305 -9.410 1.00 72.56 90 LEU A N 1
ATOM 658 C CA . LEU A 1 90 ? 10.732 8.008 -9.397 1.00 72.56 90 LEU A CA 1
ATOM 659 C C . LEU A 1 90 ? 10.465 8.686 -10.751 1.00 72.56 90 LEU A C 1
ATOM 661 O O . LEU A 1 90 ? 10.083 9.853 -10.796 1.00 72.56 90 LEU A O 1
ATOM 665 N N . GLY A 1 91 ? 10.731 7.995 -11.865 1.00 77.62 91 GLY A N 1
ATOM 666 C CA . GLY A 1 91 ? 10.430 8.492 -13.213 1.00 77.62 91 GLY A CA 1
ATOM 667 C C . GLY A 1 91 ? 8.919 8.600 -13.477 1.00 77.62 91 GLY A C 1
ATOM 668 O O . GLY A 1 91 ? 8.155 8.812 -12.545 1.00 77.62 91 GLY A O 1
ATOM 669 N N . GLN A 1 92 ? 8.452 8.488 -14.716 1.00 81.81 92 GLN A N 1
ATOM 670 C CA . GLN A 1 92 ? 7.027 8.638 -15.070 1.00 81.81 92 GLN A CA 1
ATOM 671 C C . GLN A 1 92 ? 6.406 7.387 -15.708 1.00 81.81 92 GLN A C 1
ATOM 673 O O . GLN A 1 92 ? 5.187 7.290 -15.806 1.00 81.81 92 GLN A O 1
ATOM 678 N N . THR A 1 93 ? 7.219 6.427 -16.146 1.00 87.06 93 THR A N 1
ATOM 679 C CA . THR A 1 93 ? 6.752 5.254 -16.899 1.00 87.06 93 THR A CA 1
ATOM 680 C C . THR A 1 93 ? 6.673 3.993 -16.040 1.00 87.06 93 THR A C 1
ATOM 682 O O . THR A 1 93 ? 5.841 3.120 -16.293 1.00 87.06 93 THR A O 1
ATOM 685 N N . ALA A 1 94 ? 7.475 3.909 -14.972 1.00 87.94 94 ALA A N 1
ATOM 686 C CA . ALA A 1 94 ? 7.371 2.842 -13.982 1.00 87.94 94 ALA A CA 1
ATOM 687 C C . ALA A 1 94 ? 6.228 3.090 -12.985 1.00 87.94 94 ALA A C 1
ATOM 689 O O . ALA A 1 94 ? 6.012 4.213 -12.521 1.00 87.94 94 ALA A O 1
ATOM 690 N N . LEU A 1 95 ? 5.580 2.007 -12.544 1.00 88.38 95 LEU A N 1
ATOM 691 C CA . LEU A 1 95 ? 4.621 2.031 -11.432 1.00 88.38 95 LEU A CA 1
ATOM 692 C C . LEU A 1 95 ? 5.285 2.272 -10.067 1.00 88.38 95 LEU A C 1
ATOM 694 O O . LEU A 1 95 ? 4.586 2.324 -9.069 1.00 88.38 95 LEU A O 1
ATOM 698 N N . VAL A 1 96 ? 6.611 2.415 -9.980 1.00 88.50 96 VAL A N 1
ATOM 699 C CA . VAL A 1 96 ? 7.342 2.356 -8.700 1.00 88.50 96 VAL A CA 1
ATOM 700 C C . VAL A 1 96 ? 7.088 0.990 -8.045 1.00 88.50 96 VAL A C 1
ATOM 702 O O . VAL A 1 96 ? 6.654 0.036 -8.696 1.00 88.50 96 VAL A O 1
ATOM 705 N N . GLY A 1 97 ? 7.450 0.813 -6.786 1.00 86.56 97 GLY A N 1
ATOM 706 C CA . GLY A 1 97 ? 7.262 -0.447 -6.106 1.00 86.56 97 GLY A CA 1
ATOM 707 C C . GLY A 1 97 ? 7.367 -0.298 -4.597 1.00 86.56 97 GLY A C 1
ATOM 708 O O . GLY A 1 97 ? 7.464 0.801 -4.075 1.00 86.56 97 GLY A O 1
ATOM 709 N N . SER A 1 98 ? 7.348 -1.398 -3.861 1.00 91.62 98 SER A N 1
ATOM 710 C CA . SER A 1 98 ? 7.574 -2.752 -4.368 1.00 91.62 98 SER A CA 1
ATOM 711 C C . SER A 1 98 ? 6.368 -3.501 -4.932 1.00 91.62 98 SER A C 1
ATOM 713 O O . SER A 1 98 ? 6.580 -4.453 -5.677 1.00 91.62 98 SER A O 1
ATOM 715 N N . SER A 1 99 ? 5.128 -3.082 -4.673 1.00 94.88 99 SER A N 1
ATOM 716 C CA . SER A 1 99 ? 3.929 -3.834 -5.092 1.00 94.88 99 SER A CA 1
ATOM 717 C C . SER A 1 99 ? 3.460 -3.506 -6.518 1.00 94.88 99 SER A C 1
ATOM 719 O O . SER A 1 99 ? 2.262 -3.379 -6.778 1.00 94.88 99 SER A O 1
ATOM 721 N N . SER A 1 100 ? 4.404 -3.374 -7.455 1.00 93.75 100 SER A N 1
ATOM 722 C CA . SER A 1 100 ? 4.153 -3.003 -8.854 1.00 93.75 100 SER A CA 1
ATOM 723 C C . SER A 1 100 ? 3.199 -3.966 -9.561 1.00 93.75 100 SER A C 1
ATOM 725 O O . SER A 1 100 ? 2.292 -3.533 -10.266 1.00 93.75 100 SER A O 1
ATOM 727 N N . GLY A 1 101 ? 3.383 -5.277 -9.378 1.00 94.12 101 GLY A N 1
ATOM 728 C CA . GLY A 1 101 ? 2.559 -6.286 -10.035 1.00 94.12 101 GLY A CA 1
ATOM 729 C C . GLY A 1 101 ? 1.136 -6.303 -9.492 1.00 94.12 101 GLY A C 1
ATOM 730 O O . GLY A 1 101 ? 0.209 -6.534 -10.261 1.00 94.12 101 GLY A O 1
ATOM 731 N N . SER A 1 102 ? 0.951 -6.035 -8.194 1.00 95.06 102 SER A N 1
ATOM 732 C CA . SER A 1 102 ? -0.382 -5.920 -7.588 1.00 95.06 102 SER A CA 1
ATOM 733 C C . SER A 1 102 ? -1.152 -4.757 -8.211 1.00 95.06 102 SER A C 1
ATOM 735 O O . SER A 1 102 ? -2.292 -4.935 -8.633 1.00 95.06 102 SER A O 1
ATOM 737 N N . ALA A 1 103 ? -0.502 -3.598 -8.346 1.00 95.50 103 ALA A N 1
ATOM 738 C CA . ALA A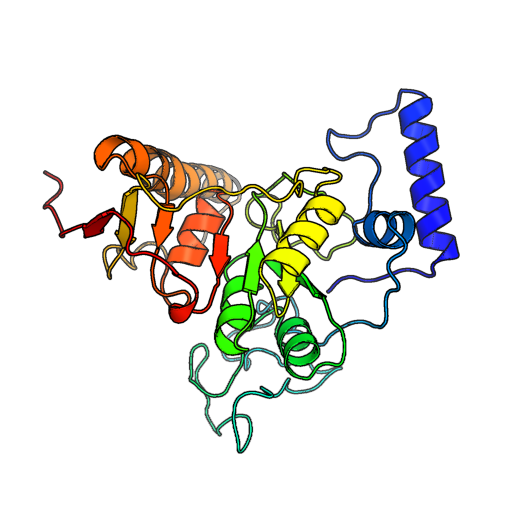 1 103 ? -1.101 -2.430 -8.981 1.00 95.50 103 ALA A CA 1
ATOM 739 C C . ALA A 1 103 ? -1.390 -2.674 -10.470 1.00 95.50 103 ALA A C 1
ATOM 741 O O . ALA A 1 103 ? -2.508 -2.454 -10.925 1.00 95.50 103 ALA A O 1
ATOM 742 N N . SER A 1 104 ? -0.416 -3.210 -11.215 1.00 95.12 104 SER A N 1
ATOM 743 C CA . SER A 1 104 ? -0.578 -3.539 -12.637 1.00 95.12 104 SER A CA 1
ATOM 744 C C . SER A 1 104 ? -1.713 -4.544 -12.863 1.00 95.12 104 SER A C 1
ATOM 746 O O . SER A 1 104 ? -2.572 -4.320 -13.711 1.00 95.12 104 SER A O 1
ATOM 748 N N . GLY A 1 105 ? -1.783 -5.610 -12.058 1.00 93.19 105 GLY A N 1
ATOM 749 C CA . GLY A 1 105 ? -2.806 -6.649 -12.178 1.00 93.19 105 GLY A CA 1
ATOM 750 C C . GLY A 1 105 ? -4.223 -6.143 -11.911 1.00 93.19 105 GLY A C 1
ATOM 751 O O . GLY A 1 105 ? -5.140 -6.487 -12.657 1.00 93.19 105 GLY A O 1
ATOM 752 N N . VAL A 1 106 ? -4.411 -5.291 -10.897 1.00 93.88 106 VAL A N 1
ATOM 753 C CA . VAL A 1 106 ? -5.723 -4.678 -10.629 1.00 93.88 106 VAL A CA 1
ATOM 754 C C . VAL A 1 106 ? -6.079 -3.675 -11.720 1.00 93.88 106 VAL A C 1
ATOM 756 O O . VAL A 1 106 ? -7.178 -3.734 -12.269 1.00 93.88 106 VAL A O 1
ATOM 759 N N . ALA A 1 107 ? -5.156 -2.791 -12.104 1.00 94.00 107 ALA A N 1
ATOM 760 C CA . ALA A 1 107 ? -5.407 -1.791 -13.139 1.00 94.00 107 ALA A CA 1
ATOM 761 C C . ALA A 1 107 ? -5.740 -2.432 -14.500 1.00 94.00 107 ALA A C 1
ATOM 763 O O . ALA A 1 107 ? -6.726 -2.041 -15.131 1.00 94.00 107 ALA A O 1
ATOM 764 N N . ALA A 1 108 ? -5.019 -3.486 -14.891 1.00 93.12 108 ALA A N 1
ATOM 765 C CA . ALA A 1 108 ? -5.271 -4.261 -16.108 1.00 93.12 108 ALA A CA 1
ATOM 766 C C . ALA A 1 108 ? -6.536 -5.143 -16.044 1.00 93.12 108 ALA A C 1
ATOM 768 O O . ALA A 1 108 ? -6.985 -5.638 -17.073 1.00 93.12 108 ALA A O 1
ATOM 769 N N . GLY A 1 109 ? -7.134 -5.331 -14.861 1.00 90.19 109 GLY A N 1
ATOM 770 C CA . GLY A 1 109 ? -8.355 -6.124 -14.687 1.00 90.19 109 GLY A CA 1
ATOM 771 C C . GLY A 1 109 ? -8.134 -7.634 -14.548 1.00 90.19 109 GLY A C 1
ATOM 772 O O . GLY A 1 109 ? -9.079 -8.397 -14.716 1.00 90.19 109 GLY A O 1
ATOM 773 N N . PHE A 1 110 ? -6.921 -8.086 -14.214 1.00 84.25 110 PHE A N 1
ATOM 774 C CA . PHE A 1 110 ? -6.646 -9.500 -13.914 1.00 84.25 110 PHE A CA 1
ATOM 775 C C . PHE A 1 110 ? -7.217 -9.947 -12.562 1.00 84.25 110 PHE A C 1
ATOM 777 O O . PHE A 1 110 ? -7.464 -11.134 -12.353 1.00 84.25 110 PHE A O 1
ATOM 784 N N . ALA A 1 111 ? -7.430 -9.007 -11.641 1.00 84.12 111 ALA A N 1
ATOM 785 C CA . ALA A 1 111 ? -8.148 -9.222 -10.391 1.00 84.12 111 ALA A CA 1
ATOM 786 C C . ALA A 1 111 ? -8.886 -7.935 -9.982 1.00 84.12 111 ALA A C 1
ATOM 788 O O . ALA A 1 111 ? -8.396 -6.843 -10.272 1.00 84.12 111 ALA A O 1
ATOM 789 N N . PRO A 1 112 ? -10.035 -8.027 -9.288 1.00 82.25 112 PRO A N 1
ATOM 790 C CA . PRO A 1 112 ? -10.750 -6.843 -8.803 1.00 82.25 112 PRO A CA 1
ATOM 791 C C . PRO A 1 112 ? -10.034 -6.160 -7.625 1.00 82.25 112 PRO A C 1
ATOM 793 O O . PRO A 1 112 ? -10.186 -4.960 -7.412 1.00 82.25 112 PRO A O 1
ATOM 796 N N . LEU A 1 113 ? -9.246 -6.932 -6.874 1.00 88.38 113 LEU A N 1
ATOM 797 C CA . LEU A 1 113 ? -8.599 -6.549 -5.626 1.00 88.38 113 LEU A CA 1
ATOM 798 C C . LEU A 1 113 ? -7.192 -7.141 -5.567 1.00 88.38 113 LEU A C 1
ATOM 800 O O . LEU A 1 113 ? -6.968 -8.261 -6.033 1.00 88.38 113 LEU A O 1
ATOM 804 N N . ALA A 1 114 ? -6.267 -6.439 -4.918 1.00 92.12 114 ALA A N 1
ATOM 805 C CA . ALA A 1 114 ? -4.974 -7.004 -4.554 1.00 92.12 114 ALA A CA 1
ATOM 806 C C . ALA A 1 114 ? -4.602 -6.674 -3.113 1.00 92.12 114 ALA A C 1
ATOM 808 O O . ALA A 1 114 ? -4.789 -5.550 -2.654 1.00 92.12 114 ALA A O 1
ATOM 809 N N . VAL A 1 115 ? -4.011 -7.654 -2.428 1.00 91.94 115 VAL A N 1
ATOM 810 C CA . VAL A 1 115 ? -3.325 -7.445 -1.150 1.00 91.94 115 VAL A CA 1
ATOM 811 C C . VAL A 1 115 ? -1.853 -7.167 -1.419 1.00 91.94 115 VAL A C 1
ATOM 813 O O . VAL A 1 115 ? -1.230 -7.785 -2.287 1.00 91.94 115 VAL A O 1
ATOM 816 N N . ALA A 1 116 ? -1.295 -6.228 -0.669 1.00 92.94 116 ALA A N 1
ATOM 817 C CA . ALA A 1 116 ? 0.072 -5.774 -0.836 1.00 92.94 116 ALA A CA 1
ATOM 818 C C . ALA A 1 116 ? 0.709 -5.408 0.515 1.00 92.94 116 ALA A C 1
ATOM 820 O O . ALA A 1 116 ? 0.036 -5.364 1.548 1.00 92.94 116 ALA A O 1
ATOM 821 N N . THR A 1 117 ? 2.026 -5.198 0.509 1.00 92.06 117 THR A N 1
ATOM 822 C CA . THR A 1 117 ? 2.832 -4.895 1.702 1.00 92.06 117 THR A CA 1
ATOM 823 C C . THR A 1 117 ? 3.561 -3.579 1.511 1.00 92.06 117 THR A C 1
ATOM 825 O O . THR A 1 117 ? 4.092 -3.323 0.428 1.00 92.06 117 THR A O 1
ATOM 828 N N . GLU A 1 118 ? 3.635 -2.770 2.560 1.00 92.81 118 GLU A N 1
ATOM 829 C CA . GLU A 1 118 ? 4.344 -1.500 2.522 1.00 92.81 118 GLU A CA 1
ATOM 830 C C . GLU A 1 118 ? 5.208 -1.279 3.754 1.00 92.81 118 GLU A C 1
ATOM 832 O O . GLU A 1 118 ? 4.739 -1.376 4.884 1.00 92.81 118 GLU A O 1
ATOM 837 N N . ILE A 1 119 ? 6.473 -0.960 3.476 1.00 89.12 119 ILE A N 1
ATOM 838 C CA . ILE A 1 119 ? 7.441 -0.395 4.418 1.00 89.12 119 ILE A CA 1
ATOM 839 C C . ILE A 1 119 ? 7.325 1.128 4.329 1.00 89.12 119 ILE A C 1
ATOM 841 O O . ILE A 1 119 ? 7.054 1.806 5.312 1.00 89.12 119 ILE A O 1
ATOM 845 N N . ASP A 1 120 ? 7.492 1.631 3.106 1.00 86.50 120 ASP A N 1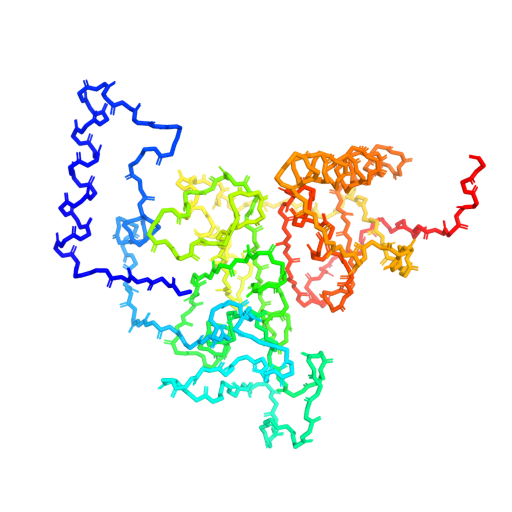
ATOM 846 C CA . ASP A 1 120 ? 7.436 3.036 2.730 1.00 86.50 120 ASP A CA 1
ATOM 847 C C . ASP A 1 120 ? 6.956 3.119 1.272 1.00 86.50 120 ASP A C 1
ATOM 849 O O . ASP A 1 120 ? 7.601 2.562 0.381 1.00 86.50 120 ASP A O 1
ATOM 853 N N . GLY A 1 121 ? 5.766 3.676 1.034 1.00 88.75 121 GLY A N 1
ATOM 854 C CA . GLY A 1 121 ? 5.205 3.940 -0.302 1.00 88.75 121 GLY A CA 1
ATOM 855 C C . GLY A 1 121 ? 4.882 2.728 -1.194 1.00 88.75 121 GLY A C 1
ATOM 856 O O . GLY A 1 121 ? 4.218 2.874 -2.211 1.00 88.75 121 GLY A O 1
ATOM 857 N N . SER A 1 122 ? 5.294 1.515 -0.833 1.00 93.44 122 SER A N 1
ATOM 858 C CA . SER A 1 122 ? 5.195 0.299 -1.651 1.00 93.44 122 SER A CA 1
ATOM 859 C C . SER A 1 122 ? 3.787 -0.215 -1.978 1.00 93.44 122 SER A C 1
ATOM 861 O O . SER A 1 122 ? 3.679 -1.137 -2.786 1.00 93.44 122 SER A O 1
ATOM 863 N N . ILE A 1 123 ? 2.729 0.340 -1.388 1.00 95.62 123 ILE A N 1
ATOM 864 C CA . ILE A 1 123 ? 1.324 0.172 -1.782 1.00 95.62 123 ILE A CA 1
ATOM 865 C C . ILE A 1 123 ? 0.830 1.472 -2.419 1.00 95.62 123 ILE A C 1
ATOM 867 O O . ILE A 1 123 ? 0.317 1.471 -3.534 1.00 95.62 123 ILE A O 1
ATOM 871 N N . THR A 1 124 ? 0.991 2.590 -1.721 1.00 93.75 124 THR A N 1
ATOM 872 C CA . THR A 1 124 ? 0.358 3.860 -2.093 1.00 93.75 124 THR A CA 1
ATOM 873 C C . THR A 1 124 ? 0.954 4.494 -3.350 1.00 93.75 124 THR A C 1
ATOM 875 O O . THR A 1 124 ? 0.207 4.998 -4.184 1.00 93.75 124 THR A O 1
ATOM 878 N N . GLN A 1 125 ? 2.268 4.406 -3.565 1.00 91.88 125 GLN A N 1
ATOM 879 C CA . GLN A 1 125 ? 2.919 4.894 -4.786 1.00 91.88 125 GLN A CA 1
ATOM 880 C C . GLN A 1 125 ? 2.514 4.091 -6.032 1.00 91.88 125 GLN A C 1
ATOM 882 O O . GLN A 1 125 ? 2.046 4.712 -6.991 1.00 91.88 125 GLN A O 1
ATOM 887 N N . PRO A 1 126 ? 2.602 2.743 -6.057 1.00 93.44 126 PRO A N 1
ATOM 888 C CA . PRO A 1 126 ? 2.163 1.987 -7.223 1.00 93.44 126 PRO A CA 1
ATOM 889 C C . PRO A 1 126 ? 0.660 2.048 -7.464 1.00 93.44 126 PRO A C 1
ATOM 891 O O . PRO A 1 126 ? 0.256 2.101 -8.623 1.00 93.44 126 PRO A O 1
ATOM 894 N N . ALA A 1 127 ? -0.170 2.124 -6.419 1.00 94.94 127 ALA A N 1
ATOM 895 C CA . ALA A 1 127 ? -1.599 2.371 -6.595 1.00 94.94 127 ALA A CA 1
ATOM 896 C C . ALA A 1 127 ? -1.856 3.740 -7.247 1.00 94.94 127 ALA A C 1
ATOM 898 O O . ALA A 1 127 ? -2.573 3.812 -8.243 1.00 94.94 127 ALA A O 1
ATOM 899 N N . ASN A 1 128 ? -1.203 4.801 -6.757 1.00 91.88 128 ASN A N 1
ATOM 900 C CA . ASN A 1 128 ? -1.313 6.147 -7.323 1.00 91.88 128 ASN A CA 1
ATOM 901 C C . ASN A 1 128 ? -0.928 6.181 -8.812 1.00 91.88 128 ASN A C 1
ATOM 903 O O . ASN A 1 128 ? -1.644 6.749 -9.630 1.00 91.88 128 ASN A O 1
ATOM 907 N N . ARG A 1 129 ? 0.176 5.525 -9.186 1.00 91.31 129 ARG A N 1
ATOM 908 C CA . ARG A 1 129 ? 0.655 5.495 -10.579 1.00 91.31 129 ARG A CA 1
ATOM 909 C C . ARG A 1 129 ? -0.155 4.595 -11.507 1.00 91.31 129 ARG A C 1
ATOM 911 O O . ARG A 1 129 ? -0.095 4.767 -12.720 1.00 91.31 129 ARG A O 1
ATOM 918 N N . ALA A 1 130 ? -0.898 3.646 -10.947 1.00 93.00 130 ALA A N 1
ATOM 919 C CA . ALA A 1 130 ? -1.789 2.761 -11.686 1.00 93.00 130 ALA A CA 1
ATOM 920 C C . ALA A 1 130 ? -3.244 3.262 -11.729 1.00 93.00 130 ALA A C 1
ATOM 922 O O . ALA A 1 130 ? -4.115 2.501 -12.146 1.00 93.00 130 ALA A O 1
ATOM 923 N N . ALA A 1 131 ? -3.514 4.501 -11.287 1.00 92.94 131 ALA A N 1
ATOM 924 C CA . ALA A 1 131 ? -4.867 5.057 -11.192 1.00 92.94 131 ALA A CA 1
ATOM 925 C C . ALA A 1 131 ? -5.805 4.204 -10.307 1.00 92.94 131 ALA A C 1
ATOM 927 O O . ALA A 1 131 ? -6.948 3.912 -10.660 1.00 92.94 131 ALA A O 1
ATOM 928 N N . LEU A 1 132 ? -5.302 3.758 -9.152 1.00 94.69 132 LEU A N 1
ATOM 929 C CA . LEU A 1 132 ? -6.029 2.930 -8.189 1.00 94.69 132 LEU A CA 1
ATOM 930 C C . LEU A 1 132 ? -6.160 3.613 -6.829 1.00 94.69 132 LEU A C 1
ATOM 932 O O . LEU A 1 132 ? -5.315 4.405 -6.405 1.00 94.69 132 LEU A O 1
ATOM 936 N N . PHE A 1 133 ? -7.186 3.200 -6.090 1.00 95.25 133 PHE A N 1
ATOM 937 C CA . PHE A 1 133 ? -7.245 3.430 -4.655 1.00 95.25 133 PHE A CA 1
ATOM 938 C C . PHE A 1 133 ? -6.292 2.450 -3.975 1.00 95.25 133 PHE A C 1
ATOM 940 O O . PHE A 1 133 ? -6.328 1.250 -4.254 1.00 95.25 133 PHE A O 1
ATOM 947 N N . GLY A 1 134 ? -5.449 2.950 -3.076 1.00 95.00 134 GLY A N 1
ATOM 948 C CA . GLY A 1 134 ? -4.506 2.138 -2.312 1.00 95.00 134 GLY A CA 1
ATOM 949 C C . GLY A 1 134 ? -4.483 2.566 -0.857 1.00 95.00 134 GLY A C 1
ATOM 950 O O . GLY A 1 134 ? -4.593 3.752 -0.563 1.00 95.00 134 GLY A O 1
ATOM 951 N N . ILE A 1 135 ? -4.339 1.622 0.070 1.00 95.00 135 ILE A N 1
ATOM 952 C CA . ILE A 1 135 ? -4.228 1.943 1.497 1.00 95.00 135 ILE A CA 1
ATOM 953 C C . ILE A 1 135 ? -3.249 1.014 2.193 1.00 95.00 135 ILE A C 1
ATOM 955 O O . ILE A 1 135 ? -3.338 -0.203 2.054 1.00 95.00 135 ILE A O 1
ATOM 959 N N . LYS A 1 136 ? -2.343 1.599 2.974 1.00 94.50 136 LYS A N 1
ATOM 960 C CA . LYS A 1 136 ? -1.551 0.922 3.999 1.00 94.50 136 LYS A CA 1
ATOM 961 C C . LYS A 1 136 ? -2.264 1.104 5.335 1.00 94.50 136 LYS A C 1
ATOM 963 O O . LYS A 1 136 ? -2.439 2.241 5.785 1.00 94.50 136 LYS A O 1
ATOM 968 N N . VAL A 1 137 ? -2.636 0.008 5.997 1.00 91.75 137 VAL A N 1
ATOM 969 C CA . VAL A 1 137 ? -3.260 0.106 7.326 1.00 91.75 137 VAL A CA 1
ATOM 970 C C . VAL A 1 137 ? -2.236 0.548 8.372 1.00 91.75 137 VAL A C 1
ATOM 972 O O . VAL A 1 137 ? -1.023 0.414 8.179 1.00 91.75 137 VAL A O 1
ATOM 975 N N . THR A 1 138 ? -2.714 1.082 9.495 1.00 87.19 138 THR A N 1
ATOM 976 C CA . THR A 1 138 ? -1.878 1.453 10.646 1.00 87.19 138 THR A CA 1
ATOM 977 C C . THR A 1 138 ? -0.950 0.298 11.026 1.00 87.19 138 THR A C 1
ATOM 979 O O . THR A 1 138 ? -1.390 -0.853 11.101 1.00 87.19 138 THR A O 1
ATOM 982 N N . VAL A 1 139 ? 0.331 0.591 11.266 1.00 86.56 139 VAL A N 1
ATOM 983 C CA . VAL A 1 139 ? 1.313 -0.445 11.625 1.00 86.56 139 VAL A CA 1
ATOM 984 C C . VAL A 1 139 ? 0.848 -1.182 12.883 1.00 86.56 139 VAL A C 1
ATOM 986 O O . VAL A 1 139 ? 0.361 -0.566 13.832 1.00 86.56 139 VAL A O 1
ATOM 989 N N . GLY A 1 140 ? 0.959 -2.511 12.873 1.00 83.44 140 GLY A N 1
ATOM 990 C CA . GLY A 1 140 ? 0.524 -3.371 13.976 1.00 83.44 140 GLY A CA 1
ATOM 991 C C . GLY A 1 140 ? -0.992 -3.583 14.074 1.00 83.44 140 GLY A C 1
ATOM 992 O O . GLY A 1 140 ? -1.437 -4.331 14.940 1.00 83.44 140 GLY A O 1
ATOM 993 N N . ARG A 1 141 ? -1.804 -2.970 13.197 1.00 81.81 141 ARG A N 1
ATOM 994 C CA . ARG A 1 141 ? -3.266 -3.165 13.186 1.00 81.81 141 ARG A CA 1
ATOM 995 C C . ARG A 1 141 ? -3.697 -4.466 12.508 1.00 81.81 141 ARG A C 1
ATOM 997 O O . ARG A 1 141 ? -4.753 -4.998 12.834 1.00 81.81 141 ARG A O 1
ATOM 1004 N N . ALA A 1 142 ? -2.880 -4.980 11.595 1.00 82.62 142 ALA A N 1
ATOM 1005 C CA . ALA A 1 142 ? -3.037 -6.294 10.988 1.00 82.62 142 ALA A CA 1
ATOM 1006 C C . ALA A 1 142 ? -1.765 -7.120 11.208 1.00 82.62 142 ALA A C 1
ATOM 1008 O O . ALA A 1 142 ? -0.664 -6.567 11.241 1.00 82.62 142 ALA A O 1
ATOM 1009 N N . SER A 1 143 ? -1.918 -8.441 11.340 1.00 77.38 143 SER A N 1
ATOM 1010 C CA . SER A 1 143 ? -0.768 -9.346 11.378 1.00 77.38 143 SER A CA 1
ATOM 1011 C C . SER A 1 143 ? -0.071 -9.356 10.023 1.00 77.38 143 SER A C 1
ATOM 1013 O O . SER A 1 143 ? -0.721 -9.503 8.989 1.00 77.38 143 SER A O 1
ATOM 1015 N N . ILE A 1 144 ? 1.252 -9.217 10.042 1.00 77.81 144 ILE A N 1
ATOM 1016 C CA . ILE A 1 144 ? 2.122 -9.375 8.869 1.00 77.81 144 ILE A CA 1
ATOM 1017 C C . ILE A 1 144 ? 2.800 -10.754 8.854 1.00 77.81 144 ILE A C 1
ATOM 1019 O O . ILE A 1 144 ? 3.708 -10.997 8.060 1.00 77.81 144 ILE A O 1
ATOM 1023 N N . GLU A 1 145 ? 2.387 -11.664 9.737 1.00 73.06 145 GLU A N 1
ATOM 1024 C CA . GLU A 1 145 ? 2.898 -13.031 9.773 1.00 73.06 145 GLU A CA 1
ATOM 1025 C C . GLU A 1 145 ? 2.644 -13.738 8.430 1.00 73.06 145 GLU A C 1
ATOM 1027 O O . GLU A 1 145 ? 1.605 -13.555 7.789 1.00 73.06 145 GLU A O 1
ATOM 1032 N N . GLY A 1 146 ? 3.635 -14.495 7.951 1.00 71.06 146 GLY A N 1
ATOM 1033 C CA . GLY A 1 146 ? 3.621 -15.115 6.620 1.00 71.06 146 GLY A CA 1
ATOM 1034 C C . GLY A 1 146 ? 3.974 -14.178 5.455 1.00 71.06 146 GLY A C 1
ATOM 1035 O O . GLY A 1 146 ? 4.079 -14.632 4.312 1.00 71.06 146 GLY A O 1
ATOM 1036 N N . THR A 1 147 ? 4.200 -12.886 5.714 1.00 78.94 147 THR A N 1
ATOM 1037 C CA . THR A 1 147 ? 4.930 -12.014 4.781 1.00 78.94 147 THR A CA 1
ATOM 1038 C C . THR A 1 147 ? 6.441 -12.183 4.976 1.00 78.94 147 THR A C 1
ATOM 1040 O O . THR A 1 147 ? 6.876 -12.841 5.919 1.00 78.94 147 THR A O 1
ATOM 1043 N N . ALA A 1 148 ? 7.252 -11.632 4.072 1.00 80.69 148 ALA A N 1
ATOM 1044 C CA . ALA A 1 148 ? 8.693 -11.499 4.282 1.00 80.69 148 ALA A CA 1
ATOM 1045 C C . ALA A 1 148 ? 8.964 -10.128 4.931 1.00 80.69 148 ALA A C 1
ATOM 1047 O O . ALA A 1 148 ? 8.975 -9.135 4.195 1.00 80.69 148 ALA A O 1
ATOM 1048 N N . PRO A 1 149 ? 9.115 -10.046 6.268 1.00 73.75 149 PRO A N 1
ATOM 1049 C CA . PRO A 1 149 ? 9.243 -8.770 6.951 1.00 73.75 149 PRO A CA 1
ATOM 1050 C C . PRO A 1 149 ? 10.648 -8.190 6.785 1.00 73.75 149 PRO A C 1
ATOM 1052 O O . PRO A 1 149 ? 11.650 -8.904 6.775 1.00 73.75 149 PRO A O 1
ATOM 1055 N N . TRP A 1 150 ? 10.698 -6.871 6.708 1.00 79.69 150 TRP A N 1
ATOM 1056 C CA . TRP A 1 150 ? 11.878 -6.040 6.857 1.00 79.69 150 TRP A CA 1
ATOM 1057 C C . TRP A 1 150 ? 11.973 -5.468 8.276 1.00 79.69 150 TRP A C 1
ATOM 1059 O O . TRP A 1 150 ? 13.003 -5.602 8.933 1.00 79.69 150 TRP A O 1
ATOM 1069 N N . SER A 1 151 ? 10.904 -4.842 8.776 1.00 79.75 151 SER A N 1
ATOM 1070 C CA . SER A 1 151 ? 10.894 -4.202 10.094 1.00 79.75 151 SER A CA 1
ATOM 1071 C C . SER A 1 151 ? 9.503 -4.157 10.716 1.00 79.75 151 SER A C 1
ATOM 1073 O O . SER A 1 151 ? 8.587 -3.531 10.192 1.00 79.75 151 SER A O 1
ATOM 1075 N N . ALA A 1 152 ? 9.367 -4.693 11.931 1.00 76.44 152 ALA A N 1
ATOM 1076 C CA . ALA A 1 152 ? 8.121 -4.634 12.704 1.00 76.44 152 ALA A CA 1
ATOM 1077 C C . ALA A 1 152 ? 7.638 -3.200 13.018 1.00 76.44 152 ALA A C 1
ATOM 1079 O O . ALA A 1 152 ? 6.515 -3.006 13.476 1.00 76.44 152 ALA A O 1
ATOM 1080 N N . LEU A 1 153 ? 8.487 -2.189 12.808 1.00 77.44 153 LEU A N 1
ATOM 1081 C CA . LEU A 1 153 ? 8.167 -0.790 13.078 1.00 77.44 153 LEU A CA 1
ATOM 1082 C C . LEU A 1 153 ? 7.456 -0.122 11.902 1.00 77.44 153 LEU A C 1
ATOM 1084 O O . LEU A 1 153 ? 6.664 0.790 12.105 1.00 77.44 153 LEU A O 1
ATOM 1088 N N . THR A 1 154 ? 7.770 -0.511 10.676 1.00 82.44 154 THR A N 1
ATOM 1089 C CA . THR A 1 154 ? 7.304 0.187 9.467 1.00 82.44 154 THR A CA 1
ATOM 1090 C C . THR A 1 154 ? 6.421 -0.688 8.609 1.00 82.44 154 THR A C 1
ATOM 1092 O O . THR A 1 154 ? 5.524 -0.176 7.944 1.00 82.44 154 THR A O 1
ATOM 1095 N N . ASP A 1 155 ? 6.652 -1.994 8.655 1.00 86.69 155 ASP A N 1
ATOM 1096 C CA . ASP A 1 155 ? 5.960 -2.941 7.813 1.00 86.69 155 ASP A CA 1
ATOM 1097 C C . ASP A 1 155 ? 4.492 -3.006 8.188 1.00 86.69 155 ASP A C 1
ATOM 1099 O O . ASP A 1 155 ? 4.101 -3.228 9.337 1.00 86.69 155 ASP A O 1
ATOM 1103 N N . SER A 1 156 ? 3.668 -2.844 7.170 1.00 91.50 156 SER A N 1
ATOM 1104 C CA . SER A 1 156 ? 2.245 -3.069 7.264 1.00 91.50 156 SER A CA 1
ATOM 1105 C C . SER A 1 156 ? 1.739 -3.673 5.965 1.00 91.50 156 SER A C 1
ATOM 1107 O O . SER A 1 156 ? 2.439 -3.781 4.953 1.00 91.50 156 SER A O 1
ATOM 1109 N N . VAL A 1 157 ? 0.493 -4.101 6.011 1.00 92.06 157 VAL A N 1
ATOM 1110 C CA . VAL A 1 157 ? -0.227 -4.672 4.881 1.00 92.06 157 VAL A CA 1
ATOM 1111 C C . VAL A 1 157 ? -1.329 -3.722 4.451 1.00 92.06 157 VAL A C 1
ATOM 1113 O O . VAL A 1 157 ? -1.633 -2.723 5.107 1.00 92.06 157 VAL A O 1
ATOM 1116 N N . GLY A 1 158 ? -1.938 -4.029 3.324 1.00 93.62 158 GLY A N 1
ATOM 1117 C CA . GLY A 1 158 ? -3.013 -3.216 2.813 1.00 93.62 158 GLY A CA 1
ATOM 1118 C C . GLY A 1 158 ? -3.549 -3.736 1.501 1.00 93.62 158 GLY A C 1
ATOM 1119 O O . GLY A 1 158 ? -3.307 -4.886 1.124 1.00 93.62 158 GLY A O 1
ATOM 1120 N N . GLY A 1 159 ? -4.290 -2.872 0.824 1.00 94.38 159 GLY A N 1
ATOM 1121 C CA . GLY A 1 159 ? -5.059 -3.237 -0.351 1.00 94.38 159 GLY A CA 1
ATOM 1122 C C . GLY A 1 159 ? -4.927 -2.238 -1.486 1.00 94.38 159 GLY A C 1
ATOM 1123 O O . GLY A 1 159 ? -4.532 -1.088 -1.279 1.00 94.38 159 GLY A O 1
ATOM 1124 N N . MET A 1 160 ? -5.300 -2.696 -2.677 1.00 96.00 160 MET A N 1
ATOM 1125 C CA . MET A 1 160 ? -5.530 -1.869 -3.857 1.00 96.00 160 MET A CA 1
ATOM 1126 C C . MET A 1 160 ? -6.826 -2.290 -4.548 1.00 96.00 160 MET A C 1
ATOM 1128 O O . MET A 1 160 ? -7.104 -3.489 -4.643 1.00 96.00 160 MET A O 1
ATOM 1132 N N . ALA A 1 161 ? -7.579 -1.317 -5.058 1.00 94.31 161 ALA A N 1
ATOM 1133 C CA . ALA A 1 161 ? -8.823 -1.545 -5.790 1.00 94.31 161 ALA A CA 1
ATOM 1134 C C . ALA A 1 161 ? -9.121 -0.411 -6.786 1.00 94.31 161 ALA A C 1
ATOM 1136 O O . ALA A 1 161 ? -8.559 0.682 -6.692 1.00 94.31 161 ALA A O 1
ATOM 1137 N N . LYS A 1 162 ? -10.053 -0.654 -7.718 1.00 92.19 162 LYS A N 1
ATOM 1138 C CA . LYS A 1 162 ? -10.566 0.378 -8.643 1.00 92.19 162 LYS A CA 1
ATOM 1139 C C . LYS A 1 162 ? -11.638 1.279 -8.027 1.00 92.19 162 LYS A C 1
ATOM 1141 O O . LYS A 1 162 ? -11.927 2.334 -8.582 1.00 92.19 162 LYS A O 1
ATOM 1146 N N . SER A 1 163 ? -12.226 0.888 -6.897 1.00 89.56 163 SER A N 1
ATOM 1147 C CA . SER A 1 163 ? -13.217 1.693 -6.186 1.00 89.56 163 SER A CA 1
ATOM 1148 C C . SER A 1 163 ? -12.880 1.802 -4.699 1.00 89.56 163 SER A C 1
ATOM 1150 O O . SER A 1 163 ? -12.293 0.896 -4.106 1.00 89.56 163 SER A O 1
ATOM 1152 N N . ALA A 1 164 ? -13.260 2.926 -4.090 1.00 87.69 164 ALA A N 1
ATOM 1153 C CA . ALA A 1 164 ? -13.074 3.141 -2.658 1.00 87.69 164 ALA A CA 1
ATOM 1154 C C . ALA A 1 164 ? -13.888 2.147 -1.810 1.00 87.69 164 ALA A C 1
ATOM 1156 O O . ALA A 1 164 ? -13.424 1.752 -0.745 1.00 87.69 164 ALA A O 1
ATOM 1157 N N . GLN A 1 165 ? -15.065 1.727 -2.292 1.00 84.62 165 GLN A N 1
ATOM 1158 C CA . GLN A 1 165 ? -15.907 0.753 -1.596 1.00 84.62 165 GLN A CA 1
ATOM 1159 C C . GLN A 1 165 ? -15.239 -0.623 -1.565 1.00 84.62 165 GLN A C 1
ATOM 1161 O O . GLN A 1 165 ? -15.045 -1.166 -0.485 1.00 84.62 165 GLN A O 1
ATOM 1166 N N . ASP A 1 166 ? -14.787 -1.133 -2.716 1.00 88.31 166 ASP A N 1
ATOM 1167 C CA . ASP A 1 166 ? -14.116 -2.439 -2.774 1.00 88.31 166 ASP A CA 1
ATOM 1168 C C . ASP A 1 166 ? -12.842 -2.448 -1.909 1.00 88.31 166 ASP A C 1
ATOM 1170 O O . ASP A 1 166 ? -12.509 -3.447 -1.268 1.00 88.31 166 ASP A O 1
ATOM 1174 N N . LEU A 1 167 ? -12.122 -1.318 -1.865 1.00 90.31 167 LEU A N 1
ATOM 1175 C CA . LEU A 1 167 ? -10.956 -1.173 -0.998 1.00 90.31 167 LEU A CA 1
ATOM 1176 C C . LEU A 1 167 ? -11.335 -1.196 0.487 1.00 90.31 167 LEU A C 1
ATOM 1178 O O . LEU A 1 167 ? -10.628 -1.820 1.278 1.00 90.31 167 LEU A O 1
ATOM 1182 N N . ALA A 1 168 ? -12.415 -0.515 0.870 1.00 87.12 168 ALA A N 1
ATOM 1183 C CA . ALA A 1 168 ? -12.898 -0.499 2.245 1.00 87.12 168 ALA A CA 1
ATOM 1184 C C . ALA A 1 168 ? -13.332 -1.902 2.695 1.00 87.12 168 ALA A C 1
ATOM 1186 O O . ALA A 1 168 ? -12.915 -2.345 3.765 1.00 87.12 168 ALA A O 1
ATOM 1187 N N . ASP A 1 169 ? -14.060 -2.631 1.846 1.00 83.94 169 ASP A N 1
ATOM 1188 C CA . ASP A 1 169 ? -14.498 -4.005 2.114 1.00 83.94 169 ASP A CA 1
ATOM 1189 C C . ASP A 1 169 ? -13.286 -4.937 2.291 1.00 83.94 169 ASP A C 1
ATOM 1191 O O . ASP A 1 169 ? -13.216 -5.734 3.231 1.00 83.94 169 ASP A O 1
ATOM 1195 N N . LEU A 1 170 ? -12.266 -4.792 1.436 1.00 86.69 170 LEU A N 1
ATOM 1196 C CA . LEU A 1 170 ? -11.012 -5.534 1.570 1.00 86.69 170 LEU A CA 1
ATOM 1197 C C . LEU A 1 170 ? -10.288 -5.215 2.886 1.00 86.69 170 LEU A C 1
ATOM 1199 O O . LEU A 1 170 ? -9.767 -6.121 3.541 1.00 86.69 170 LEU A O 1
ATOM 1203 N N . VAL A 1 171 ? -10.220 -3.940 3.277 1.00 88.06 171 VAL A N 1
ATOM 1204 C CA . VAL A 1 171 ? -9.591 -3.526 4.539 1.00 88.06 171 VAL A CA 1
ATOM 1205 C C . VAL A 1 171 ? -10.334 -4.106 5.732 1.00 88.06 171 VAL A C 1
ATOM 1207 O O . VAL A 1 171 ? -9.681 -4.595 6.651 1.00 88.06 171 VAL A O 1
ATOM 1210 N N . ASP A 1 172 ? -11.663 -4.119 5.708 1.00 84.19 172 ASP A N 1
ATOM 1211 C CA . ASP A 1 172 ? -12.472 -4.748 6.749 1.00 84.19 172 ASP A CA 1
ATOM 1212 C C . ASP A 1 172 ? -12.127 -6.231 6.904 1.00 84.19 172 ASP A C 1
ATOM 1214 O O . ASP A 1 172 ? -11.845 -6.691 8.014 1.00 84.19 172 ASP A O 1
ATOM 1218 N N . VAL A 1 173 ? -12.007 -6.963 5.793 1.00 83.00 173 VAL A N 1
ATOM 1219 C CA . VAL A 1 173 ? -11.562 -8.364 5.820 1.00 83.00 173 VAL A CA 1
ATOM 1220 C C . VAL A 1 173 ? -10.146 -8.493 6.389 1.00 83.00 173 VAL A C 1
ATOM 1222 O O . VAL A 1 173 ? -9.906 -9.352 7.238 1.00 83.00 173 VAL A O 1
ATOM 1225 N N . ILE A 1 174 ? -9.199 -7.640 5.975 1.00 83.94 174 ILE A N 1
ATOM 1226 C CA . ILE A 1 174 ? -7.814 -7.646 6.485 1.00 83.94 174 ILE A CA 1
ATOM 1227 C C . ILE A 1 174 ? -7.786 -7.387 7.997 1.00 83.94 174 ILE A C 1
ATOM 1229 O O . ILE A 1 174 ? -7.061 -8.066 8.735 1.00 83.94 174 ILE A O 1
ATOM 1233 N N . LEU A 1 175 ? -8.581 -6.435 8.480 1.00 83.50 175 LEU A N 1
ATOM 1234 C CA . LEU A 1 175 ? -8.652 -6.065 9.890 1.00 83.50 175 LEU A CA 1
ATOM 1235 C C . LEU A 1 175 ? -9.510 -7.034 10.715 1.00 83.50 175 LEU A C 1
ATOM 1237 O O . LEU A 1 175 ? -9.332 -7.109 11.929 1.00 83.50 175 LEU A O 1
ATOM 1241 N N . GLY A 1 176 ? -10.351 -7.849 10.073 1.00 78.56 176 GLY A N 1
ATOM 1242 C CA . GLY A 1 176 ? -11.346 -8.682 10.751 1.00 78.56 176 GLY A CA 1
ATOM 1243 C C . GLY A 1 176 ? -12.473 -7.847 11.363 1.00 78.56 176 GLY A C 1
ATOM 1244 O O . GLY A 1 176 ? -12.999 -8.202 12.415 1.00 78.56 176 GLY A O 1
ATOM 1245 N N . THR A 1 177 ? -12.790 -6.711 10.747 1.00 72.88 177 THR A N 1
ATOM 1246 C CA . THR A 1 177 ? -13.846 -5.787 11.160 1.00 72.88 177 THR A CA 1
ATOM 1247 C C . THR A 1 177 ? -15.004 -5.823 10.165 1.00 72.88 177 THR A C 1
ATOM 1249 O O . THR A 1 177 ? -14.894 -6.396 9.087 1.00 72.88 177 THR A O 1
ATOM 1252 N N . ASN A 1 178 ? -16.137 -5.238 10.546 1.00 66.38 178 ASN A N 1
ATOM 1253 C CA . ASN A 1 178 ? -17.284 -5.039 9.663 1.00 66.38 178 ASN A CA 1
ATOM 1254 C C . ASN A 1 178 ? -17.787 -3.605 9.868 1.00 66.38 178 ASN A C 1
ATOM 1256 O O . ASN A 1 178 ? -18.768 -3.368 10.572 1.00 66.38 178 ASN A O 1
ATOM 1260 N N . THR A 1 179 ? -16.994 -2.643 9.393 1.00 62.28 179 THR A N 1
ATOM 1261 C CA . THR A 1 179 ? -17.255 -1.203 9.540 1.00 62.28 179 THR A CA 1
ATOM 1262 C C . THR A 1 179 ? -17.879 -0.586 8.291 1.00 62.28 179 THR A C 1
ATOM 1264 O O . THR A 1 179 ? -18.448 0.501 8.368 1.00 62.28 179 THR A O 1
ATOM 1267 N N . THR A 1 180 ? -17.864 -1.306 7.170 1.00 58.56 180 THR A N 1
ATOM 1268 C CA . THR A 1 180 ? -18.469 -0.963 5.876 1.00 58.56 180 THR A CA 1
ATOM 1269 C C . THR A 1 180 ? -19.990 -1.141 5.864 1.00 58.56 180 THR A C 1
ATOM 1271 O O . THR A 1 180 ? -20.597 -1.575 4.893 1.00 58.56 180 THR A O 1
ATOM 1274 N N . SER A 1 181 ? -20.676 -0.696 6.917 1.00 51.88 181 SER A N 1
ATOM 1275 C CA . SER A 1 181 ? -22.010 -0.135 6.701 1.00 51.88 181 SER A CA 1
ATOM 1276 C C . SER A 1 181 ? -21.802 1.183 5.964 1.00 51.88 181 SER A C 1
ATOM 1278 O O . SER A 1 181 ? -21.109 2.035 6.511 1.00 51.88 181 SER A O 1
ATOM 1280 N N . THR A 1 182 ? -22.350 1.343 4.753 1.00 50.34 182 THR A N 1
ATOM 1281 C CA . THR A 1 182 ? -22.309 2.577 3.941 1.00 50.34 182 THR A CA 1
ATOM 1282 C C . THR A 1 182 ? -22.461 3.820 4.817 1.00 50.34 182 THR A C 1
ATOM 1284 O O . THR A 1 182 ? -23.579 4.248 5.120 1.00 50.34 182 THR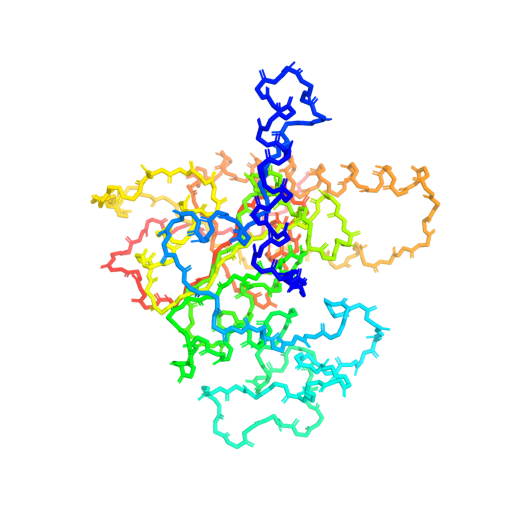 A O 1
ATOM 1287 N N . SER A 1 183 ? -21.346 4.395 5.267 1.00 51.31 183 SER A N 1
ATOM 1288 C CA . SER A 1 183 ? -21.387 5.616 6.044 1.00 51.31 183 SER A CA 1
ATOM 1289 C C . SER A 1 183 ? -21.553 6.734 5.031 1.00 51.31 183 SER A C 1
ATOM 1291 O O . SER A 1 183 ? -20.662 7.021 4.234 1.00 51.31 183 SER A O 1
ATOM 1293 N N . ASN A 1 184 ? -22.710 7.395 5.057 1.00 54.19 184 ASN A N 1
ATOM 1294 C CA . ASN A 1 184 ? -22.921 8.690 4.402 1.00 54.19 184 ASN A CA 1
ATOM 1295 C C . ASN A 1 184 ? -22.125 9.785 5.142 1.00 54.19 184 ASN A C 1
ATOM 1297 O O . ASN A 1 184 ? -22.648 10.837 5.505 1.00 54.19 184 ASN A O 1
ATOM 1301 N N . THR A 1 185 ? -20.854 9.517 5.437 1.00 60.25 185 THR A N 1
ATOM 1302 C CA . THR A 1 185 ? -19.934 10.467 6.044 1.00 60.25 185 THR A CA 1
ATOM 1303 C C . THR A 1 185 ? -19.665 11.557 5.024 1.00 60.25 185 THR A C 1
ATOM 1305 O O . THR A 1 185 ? -18.998 11.347 4.013 1.00 60.25 185 THR A O 1
ATOM 1308 N N . SER A 1 186 ? -20.259 12.718 5.277 1.00 70.00 186 SER A N 1
ATOM 1309 C CA . SER A 1 186 ? -20.044 13.914 4.481 1.00 70.00 186 SER A CA 1
ATOM 1310 C C . SER A 1 186 ? -18.627 14.445 4.699 1.00 70.00 186 SER A C 1
ATOM 1312 O O . SER A 1 186 ? -18.123 14.449 5.821 1.00 70.00 186 SER A O 1
ATOM 1314 N N . TRP A 1 187 ? -18.012 14.960 3.634 1.00 74.75 187 TRP A N 1
ATOM 1315 C CA . TRP A 1 187 ? -16.789 15.765 3.733 1.00 74.75 187 TRP A CA 1
ATOM 1316 C C . TRP A 1 187 ? -17.055 17.146 4.358 1.00 74.75 187 TRP A C 1
ATOM 1318 O O . TRP A 1 187 ? -16.118 17.854 4.729 1.00 74.75 187 TRP A O 1
ATOM 1328 N N . GLN A 1 188 ? -18.326 17.542 4.489 1.00 76.44 188 GLN A N 1
ATOM 1329 C CA . GLN A 1 188 ? -18.721 18.813 5.082 1.00 76.44 188 GLN A CA 1
ATOM 1330 C C . GLN A 1 188 ? -18.254 18.896 6.541 1.00 76.44 188 GLN A C 1
ATOM 1332 O O . GLN A 1 188 ? -18.597 18.053 7.365 1.00 76.44 188 GLN A O 1
ATOM 1337 N N . GLY A 1 189 ? -17.495 19.944 6.861 1.00 77.25 189 GLY A N 1
ATOM 1338 C CA . GLY A 1 189 ? -16.955 20.169 8.205 1.00 77.25 189 GLY A CA 1
ATOM 1339 C C . GLY A 1 189 ? -15.601 19.508 8.476 1.00 77.25 189 GLY A C 1
ATOM 1340 O O . GLY A 1 189 ? -15.017 19.806 9.511 1.00 77.25 189 GLY A O 1
ATOM 1341 N N . GLN A 1 190 ? -15.074 18.695 7.550 1.00 79.81 190 GLN A N 1
ATOM 1342 C CA . GLN A 1 190 ? -13.722 18.136 7.647 1.00 79.81 190 GLN A CA 1
ATOM 1343 C C . GLN A 1 190 ? -12.666 19.189 7.269 1.00 79.81 190 GLN A C 1
ATOM 1345 O O . GLN A 1 190 ? -12.815 19.924 6.283 1.00 79.81 190 GLN A O 1
ATOM 1350 N N . THR A 1 191 ? -11.577 19.240 8.032 1.00 80.31 191 THR A N 1
ATOM 1351 C CA . THR A 1 191 ? -10.431 20.126 7.813 1.00 80.31 191 THR A CA 1
ATOM 1352 C C . THR A 1 191 ? -9.257 19.338 7.239 1.00 80.31 191 THR A C 1
ATOM 1354 O O . THR A 1 191 ? -8.742 18.412 7.866 1.00 80.31 191 THR A O 1
ATOM 1357 N N . ILE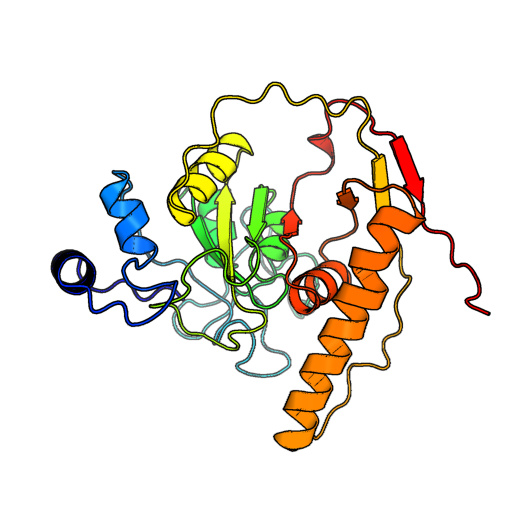 A 1 192 ? -8.799 19.724 6.046 1.00 77.69 192 ILE A N 1
ATOM 1358 C CA . ILE A 1 192 ? -7.702 19.053 5.339 1.00 77.69 192 ILE A CA 1
ATOM 1359 C C . ILE A 1 192 ? -6.458 19.937 5.313 1.00 77.69 192 ILE A C 1
ATOM 1361 O O . ILE A 1 192 ? -6.483 21.063 4.810 1.00 77.69 192 ILE A O 1
ATOM 1365 N N . GLY A 1 193 ? -5.352 19.397 5.820 1.00 76.19 193 GLY A N 1
ATOM 1366 C CA . GLY A 1 193 ? -4.036 20.019 5.767 1.00 76.19 193 GLY A CA 1
ATOM 1367 C C . GLY A 1 193 ? -3.274 19.606 4.514 1.00 76.19 193 GLY A C 1
ATOM 1368 O O . GLY A 1 193 ? -3.141 18.417 4.242 1.00 76.19 193 GLY A O 1
ATOM 1369 N N . PHE A 1 194 ? -2.725 20.568 3.776 1.00 72.75 194 PHE A N 1
ATOM 1370 C CA . PHE A 1 194 ? -1.843 20.298 2.639 1.00 72.75 194 PHE A CA 1
ATOM 1371 C C . PHE A 1 194 ? -0.388 20.500 3.053 1.00 72.75 194 PHE A C 1
ATOM 1373 O O . PHE A 1 194 ? 0.010 21.601 3.453 1.00 72.75 194 PHE A O 1
ATOM 1380 N N . ALA A 1 195 ? 0.410 19.439 2.949 1.00 66.19 195 ALA A N 1
ATOM 1381 C CA . ALA A 1 195 ? 1.844 19.493 3.204 1.00 66.19 195 ALA A CA 1
ATOM 1382 C C . ALA A 1 195 ? 2.599 19.729 1.884 1.00 66.19 195 ALA A C 1
ATOM 1384 O O . ALA A 1 195 ? 2.505 18.920 0.967 1.00 66.19 195 ALA A O 1
ATOM 1385 N N . SER A 1 196 ? 3.347 20.835 1.782 1.00 55.91 196 SER A N 1
ATOM 1386 C CA . SER A 1 196 ? 4.183 21.159 0.614 1.00 55.91 196 SER A CA 1
ATOM 1387 C C . SER A 1 196 ? 5.647 21.384 1.021 1.00 55.91 196 SER A C 1
ATOM 1389 O O . SER A 1 196 ? 5.915 22.322 1.772 1.00 55.91 196 SER A O 1
ATOM 1391 N N . ASN A 1 197 ? 6.584 20.569 0.511 1.00 51.84 197 ASN A N 1
ATOM 1392 C CA . ASN A 1 197 ? 8.055 20.727 0.571 1.00 51.84 197 ASN A CA 1
ATOM 1393 C C . ASN A 1 197 ? 8.654 21.200 1.921 1.00 51.84 197 ASN A C 1
ATOM 1395 O O . ASN A 1 197 ? 9.634 21.952 1.952 1.00 51.84 197 ASN A O 1
ATOM 1399 N N . CYS A 1 198 ? 8.086 20.800 3.061 1.00 43.69 198 CYS A N 1
ATOM 1400 C CA . CYS A 1 198 ? 8.445 21.378 4.361 1.00 43.69 198 CYS A CA 1
ATOM 1401 C C . CYS A 1 198 ? 9.614 20.701 5.105 1.00 43.69 198 CYS A C 1
ATOM 1403 O O . CYS A 1 198 ? 9.977 21.190 6.176 1.00 43.69 198 CYS A O 1
ATOM 1405 N N . TRP A 1 199 ? 10.246 19.635 4.595 1.00 54.28 199 TRP A N 1
ATOM 1406 C CA . TRP A 1 199 ? 11.002 18.730 5.481 1.00 54.28 199 TRP A CA 1
ATOM 1407 C C . TRP A 1 199 ? 12.447 18.454 5.027 1.00 54.28 199 TRP A C 1
ATOM 1409 O O . TRP A 1 199 ? 12.708 18.183 3.860 1.00 54.28 199 TRP A O 1
ATOM 1419 N N . LYS A 1 200 ? 13.401 18.597 5.965 1.00 43.28 200 LYS A N 1
ATOM 1420 C CA . LYS A 1 200 ? 14.860 18.620 5.725 1.00 43.28 200 LYS A CA 1
ATOM 1421 C C . LYS A 1 200 ? 15.424 17.231 5.378 1.00 43.28 200 LYS A C 1
ATOM 1423 O O . LYS A 1 200 ? 15.218 16.283 6.124 1.00 43.28 200 LYS A O 1
ATOM 1428 N N . GLU A 1 201 ? 16.230 17.157 4.315 1.00 44.19 201 GLU A N 1
ATOM 1429 C CA . GLU A 1 201 ? 16.904 15.942 3.805 1.00 44.19 201 GLU A CA 1
ATOM 1430 C C . GLU A 1 201 ? 18.029 15.387 4.697 1.00 44.19 201 GLU A C 1
ATOM 1432 O O . GLU A 1 201 ? 18.506 14.279 4.467 1.00 44.19 201 GLU A O 1
ATOM 1437 N N . SER A 1 202 ? 18.439 16.109 5.744 1.00 47.25 202 SER A N 1
ATOM 1438 C CA . SER A 1 202 ? 19.608 15.784 6.580 1.00 47.25 202 SER A CA 1
ATOM 1439 C C . SER A 1 202 ? 19.476 14.517 7.445 1.00 47.25 202 SER A C 1
ATOM 1441 O O . SER A 1 202 ? 20.324 14.279 8.297 1.00 47.25 202 SER A O 1
ATOM 1443 N N . ALA A 1 203 ? 18.412 13.729 7.283 1.00 46.34 203 ALA A N 1
ATOM 1444 C CA . ALA A 1 203 ? 18.141 12.514 8.055 1.00 46.34 203 ALA A CA 1
ATOM 1445 C C . ALA A 1 203 ? 18.611 11.213 7.366 1.00 46.34 203 ALA A C 1
ATOM 1447 O O . ALA A 1 203 ? 18.349 10.133 7.886 1.00 46.34 203 ALA A O 1
ATOM 1448 N N . LEU A 1 204 ? 19.256 11.295 6.194 1.00 46.28 204 LEU A N 1
ATOM 1449 C CA . LEU A 1 204 ? 19.482 10.146 5.299 1.00 46.28 204 LEU A CA 1
ATOM 1450 C C . LEU A 1 204 ? 20.892 9.527 5.334 1.00 46.28 204 LEU A C 1
ATOM 1452 O O . LEU A 1 204 ? 21.167 8.627 4.545 1.00 46.28 204 LEU A O 1
ATOM 1456 N N . GLU A 1 205 ? 21.779 9.946 6.237 1.00 46.94 205 GLU A N 1
ATOM 1457 C CA . GLU A 1 205 ? 23.111 9.339 6.380 1.00 46.94 205 GLU A CA 1
ATOM 1458 C C . GLU A 1 205 ? 23.228 8.579 7.707 1.00 46.94 205 GLU A C 1
ATOM 1460 O O . GLU A 1 205 ? 23.127 9.193 8.771 1.00 46.94 205 GLU A O 1
ATOM 1465 N N . ASP A 1 206 ? 23.480 7.260 7.682 1.00 50.44 206 ASP A N 1
ATOM 1466 C CA . ASP A 1 206 ? 23.786 6.534 8.923 1.00 50.44 206 ASP A CA 1
ATOM 1467 C C . ASP A 1 206 ? 24.738 5.326 8.782 1.00 50.44 206 ASP A C 1
ATOM 1469 O O . ASP A 1 206 ? 24.722 4.574 7.808 1.00 50.44 206 ASP A O 1
ATOM 1473 N N . LYS A 1 207 ? 25.564 5.155 9.824 1.00 51.59 207 LYS A N 1
ATOM 1474 C CA . LYS A 1 207 ? 26.455 4.024 10.140 1.00 51.59 207 LYS A CA 1
ATOM 1475 C C . LYS A 1 207 ? 26.272 3.704 11.633 1.00 51.59 207 LYS A C 1
ATOM 1477 O O . LYS A 1 207 ? 27.030 4.180 12.485 1.00 51.59 207 LYS A O 1
ATOM 1482 N N . THR A 1 208 ? 25.214 2.975 11.972 1.00 52.50 208 THR A N 1
ATOM 1483 C CA . THR A 1 208 ? 24.682 2.859 13.345 1.00 52.50 208 THR A CA 1
ATOM 1484 C C . THR A 1 208 ? 24.928 1.488 13.977 1.00 52.50 208 THR A C 1
ATOM 1486 O O . THR A 1 208 ? 24.717 0.461 13.347 1.00 52.50 208 THR A O 1
ATOM 1489 N N . SER A 1 209 ? 25.310 1.460 15.260 1.00 65.25 209 SER A N 1
ATOM 1490 C CA . SER A 1 209 ? 25.300 0.249 16.104 1.00 65.25 209 SER A CA 1
ATOM 1491 C C . SER A 1 209 ? 23.903 -0.018 16.687 1.00 65.25 209 SER A C 1
ATOM 1493 O O . SER A 1 209 ? 23.116 0.917 16.792 1.00 65.25 209 SER A O 1
ATOM 1495 N N . GLU A 1 210 ? 23.587 -1.237 17.146 1.00 57.81 210 GLU A N 1
ATOM 1496 C CA . GLU A 1 210 ? 22.253 -1.609 17.685 1.00 57.81 210 GLU A CA 1
ATOM 1497 C C . GLU A 1 210 ? 21.709 -0.652 18.761 1.00 57.81 210 GLU A C 1
ATOM 1499 O O . GLU A 1 210 ? 20.546 -0.250 18.724 1.00 57.81 210 GLU A O 1
ATOM 1504 N N . LYS A 1 211 ? 22.555 -0.210 19.700 1.00 67.50 211 LYS A N 1
ATOM 1505 C CA . LYS A 1 211 ? 22.165 0.762 20.741 1.00 67.50 211 LYS A CA 1
ATOM 1506 C C . LYS A 1 211 ? 21.776 2.118 20.144 1.00 67.50 211 LYS A C 1
ATOM 1508 O O . LYS A 1 211 ? 20.885 2.804 20.642 1.00 67.50 211 LYS A O 1
ATOM 1513 N N . LYS A 1 212 ? 22.461 2.507 19.070 1.00 61.62 212 LYS A N 1
ATOM 1514 C CA . LYS A 1 212 ? 22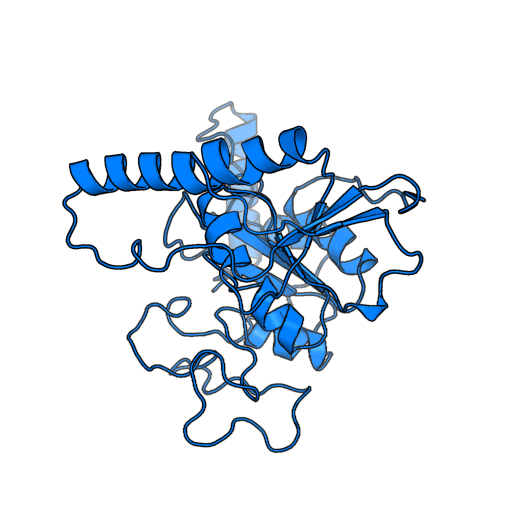.237 3.753 18.342 1.00 61.62 212 LYS A CA 1
ATOM 1515 C C . LYS A 1 212 ? 21.079 3.597 17.334 1.00 61.62 212 LYS A C 1
ATOM 1517 O O . LYS A 1 212 ? 20.373 4.573 17.126 1.00 61.62 212 LYS A O 1
ATOM 1522 N N . TYR A 1 213 ? 20.793 2.387 16.841 1.00 59.66 213 TYR A N 1
ATOM 1523 C CA . TYR A 1 213 ? 19.586 2.037 16.081 1.00 59.66 213 TYR A CA 1
ATOM 1524 C C . TYR A 1 213 ? 18.329 2.143 16.948 1.00 59.66 213 TYR A C 1
ATOM 1526 O O . TYR A 1 213 ? 17.401 2.846 16.574 1.00 59.66 213 TYR A O 1
ATOM 1534 N N . ALA A 1 214 ? 18.313 1.548 18.147 1.00 69.75 214 ALA A N 1
ATOM 1535 C CA . ALA A 1 214 ? 17.177 1.665 19.069 1.00 69.75 214 ALA A CA 1
ATOM 1536 C C . ALA A 1 214 ? 16.899 3.131 19.457 1.00 69.75 214 ALA A C 1
ATOM 1538 O O . ALA A 1 214 ? 15.752 3.583 19.456 1.00 69.75 214 ALA A O 1
ATOM 1539 N N . LYS A 1 215 ? 17.963 3.906 19.712 1.00 71.19 215 LYS A N 1
ATOM 1540 C CA . LYS A 1 215 ? 17.860 5.353 19.934 1.00 71.19 215 LYS A CA 1
ATOM 1541 C C . LYS A 1 215 ? 17.365 6.085 18.682 1.00 71.19 215 LYS A C 1
ATOM 1543 O O . LYS A 1 215 ? 16.489 6.930 18.793 1.00 71.19 215 LYS A O 1
ATOM 1548 N N . GLY A 1 216 ? 17.878 5.730 17.505 1.00 68.56 216 GLY A N 1
ATOM 1549 C CA . GLY A 1 216 ? 17.474 6.288 16.217 1.00 68.56 216 GLY A CA 1
ATOM 1550 C C . GLY A 1 216 ? 16.000 6.039 15.912 1.00 68.56 216 GLY A C 1
ATOM 1551 O O . GLY A 1 216 ? 15.294 6.976 15.571 1.00 68.56 216 GLY A O 1
ATOM 1552 N N . VAL A 1 217 ? 15.497 4.823 16.137 1.00 69.44 217 VAL A N 1
ATOM 1553 C CA . VAL A 1 217 ? 14.073 4.476 16.017 1.00 69.44 217 VAL A CA 1
ATOM 1554 C C . VAL A 1 217 ? 13.221 5.342 16.939 1.00 69.44 217 VAL A C 1
ATOM 1556 O O . VAL A 1 217 ? 12.229 5.911 16.487 1.00 69.44 217 VAL A O 1
ATOM 1559 N N . SER A 1 218 ? 13.609 5.472 18.212 1.00 76.06 218 SER A N 1
ATOM 1560 C CA . SER A 1 218 ? 12.911 6.346 19.161 1.00 76.06 218 SER A CA 1
ATOM 1561 C C . SER A 1 218 ? 12.903 7.793 18.676 1.00 76.06 218 SER A C 1
ATOM 1563 O O . SER A 1 218 ? 11.858 8.430 18.693 1.00 76.06 218 SER A O 1
ATOM 1565 N N . SER A 1 219 ? 14.041 8.301 18.200 1.00 74.88 219 SER A N 1
ATOM 1566 C CA . SER A 1 219 ? 14.164 9.669 17.694 1.00 74.88 219 SER A CA 1
ATOM 1567 C C . SER A 1 219 ? 13.371 9.897 16.407 1.00 74.88 219 SER A C 1
ATOM 1569 O O . SER A 1 219 ? 12.759 10.947 16.251 1.00 74.88 219 SER A O 1
ATOM 1571 N N . VAL A 1 220 ? 13.325 8.922 15.497 1.00 73.94 220 VAL A N 1
ATOM 1572 C CA . VAL A 1 220 ? 12.524 8.982 14.267 1.00 73.94 220 VAL A CA 1
ATOM 1573 C C . VAL A 1 220 ? 11.033 8.954 14.598 1.00 73.94 220 VAL A C 1
ATOM 1575 O O . VAL A 1 220 ? 10.280 9.753 14.049 1.00 73.94 220 VAL A O 1
ATOM 1578 N N . ARG A 1 221 ? 10.600 8.103 15.538 1.00 77.81 221 ARG A N 1
ATOM 1579 C CA . ARG A 1 221 ? 9.215 8.089 16.036 1.00 77.81 221 ARG A CA 1
ATOM 1580 C C . ARG A 1 221 ? 8.864 9.407 16.701 1.00 77.81 221 ARG A C 1
ATOM 1582 O O . ARG A 1 221 ? 7.825 9.978 16.408 1.00 77.81 221 ARG A O 1
ATOM 1589 N N . GLU A 1 222 ? 9.733 9.914 17.560 1.00 78.44 222 GLU A N 1
ATOM 1590 C CA . GLU A 1 222 ? 9.536 11.193 18.229 1.00 78.44 222 GLU A CA 1
ATOM 1591 C C . GLU A 1 222 ? 9.457 12.349 17.222 1.00 78.44 222 GLU A C 1
ATOM 1593 O O . GLU A 1 222 ? 8.588 13.209 17.342 1.00 78.44 222 GLU A O 1
ATOM 1598 N N . ALA A 1 223 ? 10.303 12.353 16.191 1.00 75.50 223 ALA A N 1
ATOM 1599 C CA . ALA A 1 223 ? 10.282 13.361 15.138 1.00 75.50 223 ALA A CA 1
ATOM 1600 C C . ALA A 1 223 ? 9.026 13.267 14.254 1.00 75.50 223 ALA A C 1
ATOM 1602 O O . ALA A 1 223 ? 8.368 14.279 14.028 1.00 75.50 223 ALA A O 1
ATOM 1603 N N . ALA A 1 224 ? 8.681 12.074 13.761 1.00 77.75 224 ALA A N 1
ATOM 1604 C CA . ALA A 1 224 ? 7.605 11.880 12.788 1.00 77.75 224 ALA A CA 1
ATOM 1605 C C . ALA A 1 224 ? 6.208 11.819 13.430 1.00 77.75 224 ALA A C 1
ATOM 1607 O O . ALA A 1 224 ? 5.256 12.378 12.887 1.00 77.75 224 ALA A O 1
ATOM 1608 N N . LYS A 1 225 ? 6.079 11.163 14.590 1.00 82.00 225 LYS A N 1
ATOM 1609 C CA . LYS A 1 225 ? 4.824 11.019 15.341 1.00 82.00 225 LYS A CA 1
ATOM 1610 C C . LYS A 1 225 ? 4.623 12.207 16.277 1.00 82.00 225 LYS A C 1
ATOM 1612 O O . LYS A 1 225 ? 3.834 13.091 15.966 1.00 82.00 225 LYS A O 1
ATOM 1617 N N . THR A 1 226 ? 5.384 12.268 17.372 1.00 80.19 226 THR A N 1
ATOM 1618 C CA . THR A 1 226 ? 5.154 13.219 18.474 1.00 80.19 226 THR A CA 1
ATOM 1619 C C . THR A 1 226 ? 5.318 14.672 18.039 1.00 80.19 226 THR A C 1
ATOM 1621 O O . THR A 1 226 ? 4.443 15.491 18.286 1.00 80.19 226 THR A O 1
ATOM 1624 N N . ASN A 1 227 ? 6.426 15.003 17.376 1.00 76.50 227 ASN A N 1
ATOM 1625 C CA . ASN A 1 227 ? 6.730 16.361 16.921 1.00 76.50 227 ASN A CA 1
ATOM 1626 C C . ASN A 1 227 ? 6.224 16.652 15.501 1.00 76.50 227 ASN A C 1
ATOM 1628 O O . ASN A 1 227 ? 6.250 17.809 15.078 1.00 76.50 227 ASN A O 1
ATOM 1632 N N . GLY A 1 228 ? 5.772 15.620 14.785 1.00 82.19 228 GLY A N 1
ATOM 1633 C CA . GLY A 1 228 ? 5.272 15.692 13.418 1.00 82.19 228 GLY A CA 1
ATOM 1634 C C . GLY A 1 228 ? 3.749 15.645 13.381 1.00 82.19 228 GLY A C 1
ATOM 1635 O O . GLY A 1 228 ? 3.096 16.671 13.584 1.00 82.19 228 GLY A O 1
ATOM 1636 N N . ILE A 1 229 ? 3.185 14.466 13.103 1.00 80.75 229 ILE A N 1
ATOM 1637 C CA . ILE A 1 229 ? 1.743 14.278 12.872 1.00 80.75 229 ILE A CA 1
ATOM 1638 C C . ILE A 1 229 ? 0.912 14.631 14.118 1.00 80.75 229 ILE A C 1
ATOM 1640 O O . ILE A 1 229 ? 0.015 15.467 14.017 1.00 80.75 229 ILE A O 1
ATOM 1644 N N . ASP A 1 230 ? 1.244 14.088 15.295 1.00 83.75 230 ASP A N 1
ATOM 1645 C CA . ASP A 1 230 ? 0.478 14.270 16.543 1.00 83.75 230 ASP A CA 1
ATOM 1646 C C . ASP A 1 230 ? 0.470 15.726 17.015 1.00 83.75 230 ASP A C 1
ATOM 1648 O O . ASP A 1 230 ? -0.471 16.152 17.678 1.00 83.75 230 ASP A O 1
ATOM 1652 N N . LYS A 1 231 ? 1.510 16.499 16.684 1.00 82.50 231 LYS A N 1
ATOM 1653 C CA . LYS A 1 231 ? 1.572 17.935 16.981 1.00 82.50 231 LYS A CA 1
ATOM 1654 C C . LYS A 1 231 ? 0.827 18.753 15.936 1.00 82.50 231 LYS A C 1
ATOM 1656 O O . LYS A 1 231 ? 0.164 19.723 16.287 1.00 82.50 231 LYS A O 1
ATOM 1661 N N . SER A 1 232 ? 0.921 18.367 14.665 1.00 79.19 232 SER A N 1
ATOM 1662 C CA . SER A 1 232 ? 0.314 19.101 13.549 1.00 79.19 232 SER A CA 1
ATOM 1663 C C . SER A 1 232 ? -1.212 19.007 13.547 1.00 79.19 232 SER A C 1
ATOM 1665 O O . SER A 1 232 ? -1.870 20.017 13.307 1.00 79.19 232 SER A O 1
ATOM 1667 N N . ILE A 1 233 ? -1.767 17.830 13.862 1.00 81.94 233 ILE A N 1
ATOM 1668 C CA . ILE A 1 233 ? -3.219 17.588 13.931 1.00 81.94 233 ILE A CA 1
ATOM 1669 C C . ILE A 1 233 ? -3.921 18.601 14.857 1.00 81.94 233 ILE A C 1
ATOM 1671 O O . ILE A 1 233 ? -4.742 19.371 14.362 1.00 81.94 233 ILE A O 1
ATOM 1675 N N . PRO A 1 234 ? -3.590 18.704 16.159 1.00 81.44 234 PRO A N 1
ATOM 1676 C CA . PRO A 1 234 ? -4.239 19.660 17.049 1.00 81.44 234 PRO A CA 1
ATOM 1677 C C . PRO A 1 234 ? -3.821 21.108 16.763 1.00 81.44 234 PRO A C 1
ATOM 1679 O O . PRO A 1 234 ? -4.669 21.996 16.813 1.00 81.44 234 PRO A O 1
ATOM 1682 N N . LEU A 1 235 ? -2.549 21.365 16.418 1.00 79.56 235 LEU A N 1
ATOM 1683 C CA . LEU A 1 235 ? -2.036 22.725 16.191 1.00 79.56 235 LEU A CA 1
ATOM 1684 C C . LEU A 1 235 ? -2.766 23.446 15.055 1.00 79.56 235 LEU A C 1
ATOM 1686 O O . LEU A 1 235 ? -3.019 24.645 15.146 1.00 79.56 235 LEU A O 1
ATOM 1690 N N . PHE A 1 236 ? -3.100 22.717 13.992 1.00 77.94 236 PHE A N 1
ATOM 1691 C CA . PHE A 1 236 ? -3.808 23.260 12.835 1.00 77.94 236 PHE A CA 1
ATOM 1692 C C . PHE A 1 236 ? -5.277 22.821 12.773 1.00 77.94 236 PHE A C 1
ATOM 1694 O O . PHE A 1 236 ? -5.960 23.164 11.811 1.00 77.94 236 PHE A O 1
ATOM 1701 N N . SER A 1 237 ? -5.765 22.104 13.796 1.00 79.81 237 SER A N 1
ATOM 1702 C CA . SER A 1 237 ? -7.125 21.547 13.855 1.00 79.81 237 SER A CA 1
ATOM 1703 C C . SER A 1 237 ? -7.477 20.737 12.598 1.00 79.81 237 SER A C 1
ATOM 1705 O O . SER A 1 237 ? -8.488 20.996 11.952 1.00 79.81 237 SER A O 1
ATOM 1707 N N . LEU A 1 238 ? -6.589 19.817 12.209 1.00 80.06 238 LEU A N 1
ATOM 1708 C CA . LEU A 1 238 ? -6.714 18.994 11.002 1.00 80.06 238 LEU A CA 1
ATOM 1709 C C . LEU A 1 238 ? -7.380 17.659 11.316 1.00 80.06 238 LEU A C 1
ATOM 1711 O O . LEU A 1 238 ? -7.060 17.038 12.324 1.00 80.06 238 LEU A O 1
ATOM 1715 N N . ASP A 1 239 ? -8.183 17.167 10.381 1.00 77.81 239 ASP A N 1
ATOM 1716 C CA . ASP A 1 239 ? -8.720 15.805 10.406 1.00 77.81 239 ASP A CA 1
ATOM 1717 C C . ASP A 1 239 ? -7.907 14.874 9.490 1.00 77.81 239 ASP A C 1
ATOM 1719 O O . ASP A 1 239 ? -7.681 13.706 9.806 1.00 77.81 239 ASP A O 1
ATOM 1723 N N . VAL A 1 240 ? -7.418 15.398 8.356 1.00 81.19 240 VAL A N 1
ATOM 1724 C CA . VAL A 1 240 ? -6.663 14.641 7.342 1.00 81.19 240 VAL A CA 1
ATOM 1725 C C . VAL A 1 240 ? -5.486 15.466 6.816 1.00 81.19 240 VAL A C 1
ATOM 1727 O O . VAL A 1 240 ? -5.599 16.679 6.635 1.00 81.19 240 VAL A O 1
ATOM 1730 N N . ILE A 1 241 ? -4.357 14.809 6.527 1.00 80.88 241 ILE A N 1
ATOM 1731 C CA . ILE A 1 241 ? -3.207 15.405 5.829 1.00 80.88 241 ILE A CA 1
ATOM 1732 C C . ILE A 1 241 ? -3.147 14.839 4.408 1.00 80.88 241 ILE A C 1
ATOM 1734 O O . ILE A 1 241 ? -3.137 13.624 4.226 1.00 80.88 241 ILE A O 1
ATOM 1738 N N . VAL A 1 242 ? -3.084 15.716 3.406 1.00 80.38 242 VAL A N 1
ATOM 1739 C CA . VAL A 1 242 ? -3.009 15.367 1.982 1.00 80.38 242 VAL A CA 1
ATOM 1740 C C . VAL A 1 242 ? -1.755 15.980 1.361 1.00 80.38 242 VAL A C 1
ATOM 1742 O O . VAL A 1 242 ? -1.378 17.115 1.653 1.00 80.38 242 VAL A O 1
ATOM 1745 N N . GLY A 1 243 ? -1.111 15.236 0.469 1.00 76.56 243 GLY A N 1
ATOM 1746 C CA . GLY A 1 243 ? -0.043 15.756 -0.375 1.00 76.56 243 GLY A CA 1
ATOM 1747 C C . GLY A 1 243 ? 0.432 14.731 -1.406 1.00 76.56 243 GLY A C 1
ATOM 1748 O O . GLY A 1 243 ? -0.155 13.650 -1.505 1.00 76.56 243 GLY A O 1
ATOM 1749 N N . PRO A 1 244 ? 1.456 15.073 -2.205 1.00 72.81 244 PRO A N 1
ATOM 1750 C CA . PRO A 1 244 ? 1.937 14.213 -3.280 1.00 72.81 244 PRO A CA 1
ATOM 1751 C C . PRO A 1 244 ? 2.507 12.895 -2.742 1.00 72.81 244 PRO A C 1
ATOM 1753 O O . PRO A 1 244 ? 3.344 12.901 -1.839 1.00 72.81 244 PRO A O 1
ATOM 1756 N N . MET A 1 245 ? 2.097 11.763 -3.326 1.00 74.25 245 MET A N 1
ATOM 1757 C CA . MET A 1 245 ? 2.608 10.438 -2.930 1.00 74.25 245 MET A CA 1
ATOM 1758 C C . MET A 1 245 ? 4.058 10.180 -3.357 1.00 74.25 245 MET A C 1
ATOM 1760 O O . MET A 1 245 ? 4.722 9.322 -2.780 1.00 74.25 245 MET A O 1
ATOM 1764 N N . ASP A 1 246 ? 4.570 10.929 -4.335 1.00 67.75 246 ASP A N 1
ATOM 1765 C CA . ASP A 1 246 ? 5.982 10.880 -4.733 1.00 67.75 246 ASP A CA 1
ATOM 1766 C C . ASP A 1 246 ? 6.894 11.760 -3.835 1.00 67.75 246 ASP A C 1
ATOM 1768 O O . ASP A 1 246 ? 8.089 11.870 -4.102 1.00 67.75 246 ASP A O 1
ATOM 1772 N N . ASP A 1 247 ? 6.359 12.395 -2.780 1.00 69.31 247 ASP A N 1
ATOM 1773 C CA . ASP A 1 247 ? 7.127 13.176 -1.788 1.00 69.31 247 ASP A CA 1
ATOM 1774 C C . ASP A 1 247 ? 7.463 12.326 -0.535 1.00 69.31 247 ASP A C 1
ATOM 1776 O O . ASP A 1 247 ? 7.285 11.113 -0.515 1.00 69.31 247 ASP A O 1
ATOM 1780 N N . ARG A 1 248 ? 7.952 12.944 0.548 1.00 72.75 248 ARG A N 1
ATOM 1781 C CA . ARG A 1 248 ? 8.340 12.310 1.824 1.00 72.75 248 ARG A CA 1
ATOM 1782 C C . ARG A 1 248 ? 7.165 11.942 2.735 1.00 72.75 248 ARG A C 1
ATOM 1784 O O . ARG A 1 248 ? 7.387 11.429 3.832 1.00 72.75 248 ARG A O 1
ATOM 1791 N N . ILE A 1 249 ? 5.926 12.220 2.330 1.00 75.88 249 ILE A N 1
ATOM 1792 C CA . ILE A 1 249 ? 4.729 11.917 3.131 1.00 75.88 249 ILE A CA 1
ATOM 1793 C C . ILE A 1 249 ? 4.627 10.420 3.463 1.00 75.88 249 ILE A C 1
ATOM 1795 O O . ILE A 1 249 ? 4.392 10.121 4.638 1.00 75.88 249 ILE A O 1
ATOM 1799 N N . PRO A 1 250 ? 4.862 9.479 2.522 1.00 78.69 250 PRO A N 1
ATOM 1800 C CA . PRO A 1 250 ? 4.850 8.057 2.838 1.00 78.69 250 PRO A CA 1
ATOM 1801 C C . PRO A 1 250 ? 5.895 7.682 3.888 1.00 78.69 250 PRO A C 1
ATOM 1803 O O . PRO A 1 250 ? 5.552 7.036 4.881 1.00 78.69 250 PRO A O 1
ATOM 1806 N N . THR A 1 251 ? 7.116 8.210 3.758 1.00 79.81 251 THR A N 1
ATOM 1807 C CA . THR A 1 251 ? 8.205 7.952 4.704 1.00 79.81 251 THR A CA 1
ATOM 1808 C C . THR A 1 251 ? 7.846 8.440 6.103 1.00 79.81 251 THR A C 1
ATOM 1810 O O . THR A 1 251 ? 8.042 7.723 7.084 1.00 79.81 251 THR A O 1
ATOM 1813 N N . ILE A 1 252 ? 7.280 9.646 6.219 1.00 77.00 252 ILE A N 1
ATOM 1814 C CA . ILE A 1 252 ? 6.870 10.224 7.505 1.00 77.00 252 ILE A CA 1
ATOM 1815 C C . ILE A 1 252 ? 5.704 9.432 8.102 1.00 77.00 252 ILE A C 1
ATOM 1817 O O . ILE A 1 252 ? 5.737 9.112 9.287 1.00 77.00 252 ILE A O 1
ATOM 1821 N N . ALA A 1 253 ? 4.694 9.074 7.307 1.00 81.38 253 ALA A N 1
ATOM 1822 C CA . ALA A 1 253 ? 3.556 8.292 7.782 1.00 81.38 253 ALA A CA 1
ATOM 1823 C C . ALA A 1 253 ? 3.985 6.892 8.248 1.00 81.38 253 ALA A C 1
ATOM 1825 O O . ALA A 1 253 ? 3.535 6.429 9.297 1.00 81.38 253 ALA A O 1
ATOM 1826 N N . ALA A 1 254 ? 4.899 6.234 7.530 1.00 80.94 254 ALA A N 1
ATOM 1827 C CA . ALA A 1 254 ? 5.505 4.968 7.934 1.00 80.94 254 ALA A CA 1
ATOM 1828 C C . ALA A 1 254 ? 6.305 5.107 9.240 1.00 80.94 254 ALA A C 1
ATOM 1830 O O . ALA A 1 254 ? 6.074 4.367 10.204 1.00 80.94 254 ALA A O 1
ATOM 1831 N N . ALA A 1 255 ? 7.179 6.115 9.308 1.00 80.44 255 ALA A N 1
ATOM 1832 C CA . ALA A 1 255 ? 7.975 6.448 10.485 1.00 80.44 255 ALA A CA 1
ATOM 1833 C C . ALA A 1 255 ? 7.125 6.851 11.698 1.00 80.44 255 ALA A C 1
ATOM 1835 O O . ALA A 1 255 ? 7.529 6.609 12.832 1.00 80.44 255 ALA A O 1
ATOM 1836 N N . ALA A 1 256 ? 5.948 7.439 11.484 1.00 82.06 256 ALA A N 1
ATOM 1837 C CA . ALA A 1 256 ? 5.002 7.799 12.534 1.00 82.06 256 ALA A CA 1
ATOM 1838 C C . ALA A 1 256 ? 4.062 6.637 12.896 1.00 82.06 256 ALA A C 1
ATOM 1840 O O . ALA A 1 256 ? 3.610 6.538 14.034 1.00 82.06 256 ALA A O 1
ATOM 1841 N N . GLY A 1 257 ? 3.856 5.691 11.974 1.00 80.12 257 GLY A N 1
ATOM 1842 C CA . GLY A 1 257 ? 3.007 4.508 12.153 1.00 80.12 257 GLY A CA 1
ATOM 1843 C C . GLY A 1 257 ? 1.547 4.762 11.802 1.00 80.12 257 GLY A C 1
ATOM 1844 O O . GLY A 1 257 ? 0.698 3.923 12.091 1.00 80.12 257 GLY A O 1
ATOM 1845 N N . TYR A 1 258 ? 1.260 5.899 11.171 1.00 84.25 258 TYR A N 1
ATOM 1846 C CA . TYR A 1 258 ? -0.077 6.276 10.736 1.00 84.25 258 TYR A CA 1
ATOM 1847 C C . TYR A 1 258 ? -0.486 5.524 9.457 1.00 84.25 258 TYR A C 1
ATOM 1849 O O . TYR A 1 258 ? 0.377 5.142 8.648 1.00 84.25 258 TYR A O 1
ATOM 1857 N N . PRO A 1 259 ? -1.797 5.281 9.269 1.00 82.25 259 PRO A N 1
ATOM 1858 C CA . PRO A 1 259 ? -2.311 4.774 8.008 1.00 82.25 259 PRO A CA 1
ATOM 1859 C C . PRO A 1 259 ? -2.095 5.816 6.908 1.00 82.25 259 PRO A C 1
ATOM 1861 O O . PRO A 1 259 ? -2.040 7.018 7.168 1.00 82.25 259 PRO A O 1
ATOM 1864 N N . LEU A 1 260 ? -1.965 5.339 5.676 1.00 84.75 260 LEU A N 1
ATOM 1865 C CA . LEU A 1 260 ? -1.747 6.178 4.505 1.00 84.75 260 LEU A CA 1
ATOM 1866 C C . LEU A 1 260 ? -2.580 5.629 3.352 1.00 84.75 260 LEU A C 1
ATOM 1868 O O . LEU A 1 260 ? -2.538 4.424 3.100 1.00 84.75 260 LEU A O 1
ATOM 1872 N N . SER A 1 261 ? -3.312 6.493 2.653 1.00 82.44 261 SER A N 1
ATOM 1873 C CA . SER A 1 261 ? -4.104 6.119 1.482 1.00 82.44 261 SER A CA 1
ATOM 1874 C C . SER A 1 261 ? -3.822 7.021 0.287 1.00 82.44 261 SER A C 1
ATOM 1876 O O . SER A 1 261 ? -3.618 8.223 0.437 1.00 82.44 261 SER A O 1
ATOM 1878 N N . SER A 1 262 ? -3.822 6.432 -0.907 1.00 79.94 262 SER A N 1
ATOM 1879 C CA . SER A 1 262 ? -3.761 7.121 -2.195 1.00 79.94 262 SER A CA 1
ATOM 1880 C C . SER A 1 262 ? -5.112 7.033 -2.899 1.00 79.94 262 SER A C 1
ATOM 1882 O O . SER A 1 262 ? -5.781 5.998 -2.856 1.00 79.94 262 SER A O 1
ATOM 1884 N N . GLN A 1 263 ? -5.496 8.111 -3.577 1.00 70.12 263 GLN A N 1
ATOM 1885 C CA . GLN A 1 263 ? -6.686 8.181 -4.421 1.00 70.12 263 GLN A CA 1
ATOM 1886 C C . GLN A 1 263 ? -6.460 9.177 -5.559 1.00 70.12 263 GLN A C 1
ATOM 1888 O O . GLN A 1 263 ? -5.634 10.083 -5.431 1.00 70.12 263 GLN A O 1
ATOM 1893 N N . GLU A 1 264 ? -7.244 9.065 -6.630 1.00 58.94 264 GLU A N 1
ATOM 1894 C CA . GLU A 1 264 ? -7.296 10.115 -7.645 1.00 58.94 264 GLU A CA 1
ATOM 1895 C C . GLU A 1 264 ? -7.891 11.408 -7.067 1.00 58.94 264 GLU A C 1
ATOM 1897 O O . GLU A 1 264 ? -8.916 11.400 -6.382 1.00 58.94 264 GLU A O 1
ATOM 1902 N N . THR A 1 265 ? -7.276 12.551 -7.376 1.00 52.06 265 THR A N 1
ATOM 1903 C CA . THR A 1 265 ? -7.693 13.875 -6.879 1.00 52.06 265 THR A CA 1
ATOM 1904 C C . THR A 1 265 ? -9.108 14.274 -7.309 1.00 52.06 265 THR A C 1
ATOM 1906 O O . THR A 1 265 ? -9.778 15.009 -6.584 1.00 52.06 265 THR A O 1
ATOM 1909 N N . ASN A 1 266 ? -9.606 13.741 -8.429 1.00 49.47 266 ASN A N 1
ATOM 1910 C CA . ASN A 1 266 ? -10.967 13.982 -8.921 1.00 49.47 266 ASN A CA 1
ATOM 1911 C C . ASN A 1 266 ? -12.065 13.298 -8.080 1.00 49.47 266 ASN A C 1
ATOM 1913 O O . ASN A 1 266 ? -13.247 13.573 -8.282 1.00 49.47 266 ASN A O 1
ATOM 1917 N N . ALA A 1 267 ? -11.711 12.426 -7.129 1.00 51.72 267 ALA A N 1
ATOM 1918 C CA . ALA A 1 267 ? -12.679 11.719 -6.288 1.00 51.72 267 ALA A CA 1
ATOM 1919 C C . ALA A 1 267 ? -13.309 12.594 -5.178 1.00 51.72 267 ALA A C 1
ATOM 1921 O O . ALA A 1 267 ? -14.293 12.185 -4.554 1.00 51.72 267 ALA A O 1
ATOM 1922 N N . LEU A 1 268 ? -12.792 13.806 -4.931 1.00 55.00 268 LEU A N 1
ATOM 1923 C CA . LEU A 1 268 ? -13.330 14.736 -3.930 1.00 55.00 268 LEU A CA 1
ATOM 1924 C C . LEU A 1 268 ? -14.615 15.409 -4.445 1.00 55.00 268 LEU A C 1
ATOM 1926 O O . LEU A 1 268 ? -14.584 16.464 -5.071 1.00 55.00 268 LEU A O 1
ATOM 1930 N N . ARG A 1 269 ? -15.772 14.791 -4.171 1.00 43.56 269 ARG A N 1
ATOM 1931 C CA . ARG A 1 269 ? -17.095 15.257 -4.643 1.00 43.56 269 ARG A CA 1
ATOM 1932 C C . ARG A 1 269 ? -17.558 16.600 -4.050 1.00 43.56 269 ARG A C 1
ATOM 1934 O O . ARG A 1 269 ? -18.486 17.191 -4.594 1.00 43.56 269 ARG A O 1
ATOM 1941 N N . GLN A 1 270 ? -16.955 17.079 -2.957 1.00 50.41 270 GLN A N 1
ATOM 1942 C CA . GLN A 1 270 ? -17.214 18.403 -2.368 1.00 50.41 270 GLN A CA 1
ATOM 1943 C C . GLN A 1 270 ? -15.919 19.007 -1.796 1.00 50.41 270 GLN A C 1
ATOM 1945 O O . GLN A 1 270 ? -15.120 18.258 -1.230 1.00 50.41 270 GLN A O 1
ATOM 1950 N N . PRO A 1 271 ? -15.691 20.330 -1.928 1.00 46.50 271 PRO A N 1
ATOM 1951 C CA . PRO A 1 271 ? -14.456 20.963 -1.482 1.00 46.50 271 PRO A CA 1
ATOM 1952 C C . PRO A 1 271 ? -14.399 21.040 0.058 1.00 46.50 271 PRO A C 1
ATOM 1954 O O . PRO A 1 271 ? -15.259 21.676 0.670 1.00 46.50 271 PRO A O 1
ATOM 1957 N N . PRO A 1 272 ? -13.395 20.421 0.701 1.00 57.38 272 PRO A N 1
ATOM 1958 C CA . PRO A 1 272 ? -13.206 20.495 2.145 1.00 57.38 272 PRO A CA 1
ATOM 1959 C C . PRO A 1 272 ? -12.600 21.842 2.561 1.00 57.38 272 PRO A C 1
ATOM 1961 O O . PRO A 1 272 ? -12.112 22.614 1.731 1.00 57.38 272 PRO A O 1
ATOM 1964 N N . LYS A 1 273 ? -12.579 22.132 3.868 1.00 59.66 273 LYS A N 1
ATOM 1965 C CA . LYS A 1 273 ? -11.869 23.308 4.384 1.00 59.66 273 LYS A CA 1
ATOM 1966 C C . LYS A 1 273 ? -10.361 23.063 4.276 1.00 59.66 273 LYS A C 1
ATOM 1968 O O . LYS A 1 273 ? -9.829 22.173 4.934 1.00 59.66 273 LYS A O 1
ATOM 1973 N N . VAL A 1 274 ? -9.679 23.847 3.444 1.00 58.19 274 VAL A N 1
ATOM 1974 C CA . VAL A 1 274 ? -8.250 23.675 3.138 1.00 58.19 274 VAL A CA 1
ATOM 1975 C C . VAL A 1 274 ? -7.377 24.544 4.040 1.00 58.19 274 VAL A C 1
ATOM 1977 O O . VAL A 1 274 ? -7.540 25.764 4.083 1.00 58.19 274 VAL A O 1
ATOM 1980 N N . VAL A 1 275 ? -6.402 23.928 4.711 1.00 57.28 275 VAL A N 1
ATOM 1981 C CA . VAL A 1 275 ? -5.351 24.617 5.469 1.00 57.28 275 VAL A CA 1
ATOM 1982 C C . VAL A 1 275 ? -3.997 24.322 4.820 1.00 57.28 275 VAL A C 1
ATOM 1984 O O . VAL A 1 275 ? -3.514 23.193 4.829 1.00 57.28 275 VAL A O 1
ATOM 1987 N N . MET A 1 276 ? -3.364 25.347 4.248 1.00 52.03 276 MET A N 1
ATOM 1988 C CA . MET A 1 276 ? -2.008 25.241 3.697 1.00 52.03 276 MET A CA 1
ATOM 1989 C C . MET A 1 276 ? -0.987 25.525 4.800 1.00 52.03 276 MET A C 1
ATOM 1991 O O . MET A 1 276 ? -0.963 26.629 5.352 1.00 52.03 276 MET A O 1
ATOM 1995 N N . ALA A 1 277 ? -0.105 24.570 5.096 1.00 46.75 277 ALA A N 1
ATOM 1996 C CA . ALA A 1 277 ? 0.992 24.803 6.029 1.00 46.75 277 ALA A CA 1
ATOM 1997 C C . ALA A 1 277 ? 2.056 25.710 5.375 1.00 46.75 277 ALA A C 1
ATOM 1999 O O . ALA A 1 277 ? 2.904 25.253 4.610 1.00 46.75 277 ALA A O 1
ATOM 2000 N N . LYS A 1 278 ? 2.025 27.021 5.656 1.00 36.69 278 LYS A N 1
ATOM 2001 C CA . LYS A 1 278 ? 3.122 27.934 5.284 1.00 36.69 278 LYS A CA 1
ATOM 2002 C C . LYS A 1 278 ? 4.325 27.700 6.199 1.00 36.69 278 LYS A C 1
ATOM 2004 O O . LYS A 1 278 ? 4.171 27.488 7.398 1.00 36.69 278 LYS A O 1
ATOM 2009 N N . ARG A 1 279 ? 5.530 27.785 5.626 1.00 36.16 279 ARG A N 1
ATOM 2010 C CA . ARG A 1 279 ? 6.826 27.642 6.309 1.00 36.16 279 ARG A CA 1
ATOM 2011 C C . ARG A 1 279 ? 6.978 28.714 7.403 1.00 36.16 279 ARG A C 1
ATOM 2013 O O . ARG A 1 279 ? 7.498 29.796 7.151 1.00 36.16 279 ARG A O 1
ATOM 2020 N N . GLY A 1 280 ? 6.496 28.434 8.610 1.00 34.59 280 GLY A N 1
ATOM 2021 C CA . GLY A 1 280 ? 6.769 29.247 9.792 1.00 34.59 280 GLY A CA 1
ATOM 2022 C C . GLY A 1 280 ? 8.200 28.998 10.256 1.00 34.59 280 GLY A C 1
ATOM 2023 O O . GLY A 1 280 ? 8.606 27.845 10.399 1.00 34.59 280 GLY A O 1
ATOM 2024 N N . ARG A 1 281 ? 8.985 30.062 10.469 1.00 30.91 281 ARG A N 1
ATOM 2025 C CA . ARG A 1 281 ? 10.247 29.957 11.215 1.00 30.91 281 ARG A CA 1
ATOM 2026 C C . ARG A 1 281 ? 9.898 29.429 12.608 1.00 30.91 281 ARG A C 1
ATOM 2028 O O . ARG A 1 281 ? 9.274 30.144 13.384 1.00 30.91 281 ARG A O 1
ATOM 2035 N N . LEU A 1 282 ? 10.261 28.180 12.882 1.00 29.39 282 LEU A N 1
ATOM 2036 C CA . LEU A 1 282 ? 10.334 27.656 14.242 1.00 29.39 282 LEU A CA 1
ATOM 2037 C C . LEU A 1 282 ? 11.418 28.476 14.953 1.00 29.39 282 LEU A C 1
ATOM 2039 O O . LEU A 1 282 ? 12.588 28.387 14.572 1.00 29.39 282 LEU A O 1
ATOM 2043 N N . GLY A 1 283 ? 10.988 29.364 15.850 1.00 30.06 283 GLY A N 1
ATOM 2044 C CA . GLY A 1 283 ? 11.858 30.033 16.818 1.00 30.06 283 GLY A CA 1
ATOM 2045 C C . GLY A 1 283 ? 12.267 29.095 17.940 1.00 30.06 283 GLY A C 1
ATOM 2046 O O . GLY A 1 283 ? 11.607 28.039 18.093 1.00 30.06 283 GLY A O 1
#

Organism: Sclerotinia sclerotiorum (strain ATCC 18683 / 1980 / Ss-1) (NCBI:txid665079)

InterPro domains:
  IPR023631 Amidase signature domain [PF01425] (37-183)
  IPR036928 Amidase signature (AS) superfamily [G3DSA:3.90.1300.10] (35-276)
  IPR036928 Amidase signature (AS) superfamily [SSF75304] (7-198)

Secondary structure (DSSP, 8-state):
-B-PPPHHHHHHHHHHHHHHHHTT---STTTT--HHHHHHHTT----------GGGGTS-TTPPTT--TTT-PPPPTTSTT-SPTT--TT-SSS--SSSHHHHHHHHHTS-SEEEEEESSSTTHHHHHHTT-EEEEPPTTSS--TTB--S-TTT-EEEEEESSHHHHHHHHHHHHT----S-----STT-EEEEP-S---STT------HHHHHHHHHHHHIIIIIIIIHHHHHHHT-SEEE--TTSSHHHHHHHHT--EEE--GGG-SS--EEEE-------